Protein AF-A0A132B8W8-F1 (afdb_monomer)

pLDDT: mean 79.8, std 20.87, range [24.56, 98.12]

Sequence (284 aa):
MAEMYDHTIHSRNTFHNGLPTPDSELENNKHRRPSLYATPVPHSNIAMLCHTPDELVQAIQQFTKQDDTVIPGLEAMQEHYSLAFQNQQNDHRCPAEDLDQLSFYFNIFDRLFFFSSLQNLCAIRLKSIEGHHAGQLDSHRSNWRTEVPPTHACLITISDLTTTKPPLPYQKRMKKYLGTLLHEMLHAYFEVYGCMCTEVCTWRYNTLVGIHGSSWQDAALAIENATCRLVGERIDLGRVDSLAMNWIAAKSMPVEGTLDLASWGMTYAEVRTAYDYYVELYHK

Radius of gyration: 20.01 Å; Cα contacts (8 Å, |Δi|>4): 314; chains: 1; bounding box: 56×43×62 Å

Nearest PDB structures (foldseek):
  8i0p-assembly1_I  TM=1.623E-01  e=7.607E+00  Homo sapiens

Mean predicted aligned error: 9.54 Å

Solvent-accessible surface area (backbone atoms only — not comparable to full-atom values): 17020 Å² total; per-residue (Å²): 138,83,82,78,78,79,81,71,75,79,75,81,70,76,81,67,94,64,76,81,75,87,80,65,81,66,72,67,59,81,69,66,69,81,89,87,82,88,72,89,75,72,89,72,67,85,75,79,74,58,37,55,58,66,57,54,27,48,51,38,48,55,58,55,65,53,71,82,90,76,54,91,61,44,67,60,48,34,48,50,52,50,48,66,63,67,67,54,87,81,58,95,72,48,64,63,81,35,68,69,50,38,50,51,52,47,58,48,47,24,50,72,63,46,67,54,65,47,71,73,32,53,44,80,44,80,38,79,66,90,66,92,62,65,52,48,69,38,29,75,86,45,95,63,52,88,74,48,55,94,78,35,58,26,28,38,37,36,39,41,62,83,76,40,85,76,64,66,57,60,72,60,45,46,47,48,47,54,10,41,49,51,39,38,49,52,50,47,50,46,66,69,36,38,30,57,90,44,71,69,34,39,51,51,37,51,59,32,33,51,92,52,22,63,40,39,50,54,35,50,51,40,50,28,60,30,28,32,71,62,59,71,43,66,46,59,58,49,64,52,55,43,45,18,51,47,26,58,76,65,75,46,76,80,61,89,84,78,59,75,42,61,85,73,78,43,53,70,68,58,29,48,52,39,31,54,53,49,53,57,65,76,75,109

Secondary structure (DSSP, 8-state):
------------------PPP---SSSTTSS------SSPPPSS---SS-B-HHHHHHHHHHHTTS-GGG-TTHHHHHHHHHHHHHSTTS-SS-GGGSHHHHHHHHHHHHHHHSTT-STTTEEEEEEE-SSS-SEEEEETTSS-TTSS-TT-SEEEEEEEGGG-SSPPPHHHHHHHHHHHHHHHHHHHHHHHHB--SSHHHHHHHHHHTTTT-HHHHHHHHHHHHHHHHHTSS-----HHHHHHHHHHHTT-PPPTTSS-GGGGT--HHHHHHHHHHHHHHH--

Structure (mmCIF, N/CA/C/O backbone):
data_AF-A0A132B8W8-F1
#
_entry.id   AF-A0A132B8W8-F1
#
loop_
_atom_site.group_PDB
_atom_site.id
_atom_site.type_symbol
_atom_site.label_atom_id
_atom_site.label_alt_id
_atom_site.label_comp_id
_atom_site.label_asym_id
_atom_site.label_entity_id
_atom_site.label_seq_id
_atom_site.pdbx_PDB_ins_code
_atom_site.Cartn_x
_atom_site.Cartn_y
_atom_site.Cartn_z
_atom_site.occupancy
_atom_site.B_iso_or_equiv
_atom_site.auth_seq_id
_atom_site.auth_comp_id
_atom_site.auth_asym_id
_atom_site.auth_atom_id
_atom_site.pdbx_PDB_model_num
ATOM 1 N N . MET A 1 1 ? 30.646 0.681 21.570 1.00 30.59 1 MET A N 1
ATOM 2 C CA . MET A 1 1 ? 30.889 -0.401 20.598 1.00 30.59 1 MET A CA 1
ATOM 3 C C . MET A 1 1 ? 29.611 -0.541 19.802 1.00 30.59 1 MET A C 1
ATOM 5 O O . MET A 1 1 ? 28.661 -1.112 20.311 1.00 30.59 1 MET A O 1
ATOM 9 N N . ALA A 1 2 ? 29.545 0.153 18.668 1.00 27.28 2 ALA A N 1
ATOM 10 C CA . ALA A 1 2 ? 28.387 0.168 17.788 1.00 27.28 2 ALA A CA 1
ATOM 11 C C . ALA A 1 2 ? 28.659 -0.840 16.671 1.00 27.28 2 ALA A C 1
ATOM 13 O O . ALA A 1 2 ? 29.557 -0.627 15.858 1.00 27.28 2 ALA A O 1
ATOM 14 N N . GLU A 1 3 ? 27.942 -1.957 16.689 1.00 24.56 3 GLU A N 1
ATOM 15 C CA . GLU A 1 3 ? 27.861 -2.851 15.540 1.00 24.56 3 GLU A CA 1
ATOM 16 C C . GLU A 1 3 ? 26.962 -2.164 14.509 1.00 24.56 3 GLU A C 1
ATOM 18 O O . GLU A 1 3 ? 25.744 -2.096 14.661 1.00 24.56 3 GLU A O 1
ATOM 23 N N . MET A 1 4 ? 27.593 -1.566 13.497 1.00 25.06 4 MET A N 1
ATOM 24 C CA . MET A 1 4 ? 26.916 -1.140 12.279 1.00 25.06 4 MET A CA 1
ATOM 25 C C . MET A 1 4 ? 26.315 -2.383 11.621 1.00 25.06 4 MET A C 1
ATOM 27 O O . MET A 1 4 ? 27.046 -3.209 11.076 1.00 25.06 4 MET A O 1
ATOM 31 N N . TYR A 1 5 ? 24.991 -2.510 11.672 1.00 26.27 5 TYR A N 1
ATOM 32 C CA . TYR A 1 5 ? 24.270 -3.411 10.786 1.00 26.27 5 TYR A CA 1
ATOM 33 C C . TYR A 1 5 ? 24.435 -2.891 9.356 1.00 26.27 5 TYR A C 1
ATOM 35 O O . TYR A 1 5 ? 23.897 -1.850 8.979 1.00 26.27 5 TYR A O 1
ATOM 43 N N . ASP A 1 6 ? 25.246 -3.605 8.582 1.00 26.14 6 ASP A N 1
AT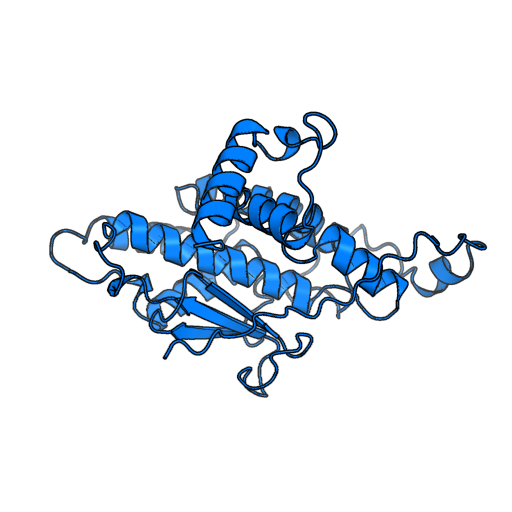OM 44 C CA . ASP A 1 6 ? 25.436 -3.391 7.155 1.00 26.14 6 ASP A CA 1
ATOM 45 C C . ASP A 1 6 ? 24.128 -3.752 6.434 1.00 26.14 6 ASP A C 1
ATOM 47 O O . ASP A 1 6 ? 23.874 -4.903 6.079 1.00 26.14 6 ASP A O 1
ATOM 51 N N . HIS A 1 7 ? 23.255 -2.760 6.249 1.00 30.73 7 HIS A N 1
ATOM 52 C CA . HIS A 1 7 ? 22.127 -2.846 5.326 1.00 30.73 7 HIS A CA 1
ATOM 53 C C . HIS A 1 7 ? 22.634 -2.719 3.885 1.00 30.73 7 HIS A C 1
ATOM 55 O O . HIS A 1 7 ? 22.240 -1.826 3.131 1.00 30.73 7 HIS A O 1
ATOM 61 N N . THR A 1 8 ? 23.498 -3.640 3.459 1.00 28.88 8 THR A N 1
ATOM 62 C CA . THR A 1 8 ? 23.700 -3.878 2.037 1.00 28.88 8 THR A CA 1
ATOM 63 C C . THR A 1 8 ? 22.464 -4.602 1.517 1.00 28.88 8 THR A C 1
ATOM 65 O O . THR A 1 8 ? 22.396 -5.828 1.441 1.00 28.88 8 THR A O 1
ATOM 68 N N . ILE A 1 9 ? 21.456 -3.826 1.112 1.00 35.31 9 ILE A N 1
ATOM 69 C CA . ILE A 1 9 ? 20.494 -4.290 0.116 1.00 35.31 9 ILE A CA 1
ATOM 70 C C . ILE A 1 9 ? 21.326 -4.568 -1.137 1.00 35.31 9 ILE A C 1
ATOM 72 O O . ILE A 1 9 ? 21.645 -3.674 -1.917 1.00 35.31 9 ILE A O 1
ATOM 76 N N . HIS A 1 10 ? 21.756 -5.816 -1.311 1.00 29.36 10 HIS A N 1
ATOM 77 C CA . HIS A 1 10 ? 22.339 -6.290 -2.557 1.00 29.36 10 HIS A CA 1
ATOM 78 C C . HIS A 1 10 ? 21.234 -6.423 -3.612 1.00 29.36 10 HIS A C 1
ATOM 80 O O . HIS A 1 10 ? 20.972 -7.505 -4.128 1.00 29.36 10 HIS A O 1
ATOM 86 N N . SER A 1 11 ? 20.622 -5.303 -4.003 1.00 35.94 11 SER A N 1
ATOM 87 C CA . SER A 1 11 ? 20.156 -5.160 -5.374 1.00 35.94 11 SER A CA 1
ATOM 88 C C . SER A 1 11 ? 21.402 -4.909 -6.224 1.00 35.94 11 SER A C 1
ATOM 90 O O . SER A 1 11 ? 21.763 -3.787 -6.570 1.00 35.94 11 SER A O 1
ATOM 92 N N . ARG A 1 12 ? 22.124 -5.980 -6.577 1.00 29.67 12 ARG A N 1
ATOM 93 C CA . ARG A 1 12 ? 23.028 -5.922 -7.733 1.00 29.67 12 ARG A CA 1
ATOM 94 C C . ARG A 1 12 ? 22.174 -5.839 -9.004 1.00 29.67 12 ARG A C 1
ATOM 96 O O . ARG A 1 12 ? 22.174 -6.750 -9.815 1.00 29.67 12 ARG A O 1
ATOM 103 N N . ASN A 1 13 ? 21.465 -4.726 -9.175 1.00 36.19 13 ASN A N 1
ATOM 104 C CA . ASN A 1 13 ? 21.066 -4.232 -10.482 1.00 36.19 13 ASN A CA 1
ATOM 105 C C . ASN A 1 13 ? 22.185 -3.309 -10.950 1.00 36.19 13 ASN A C 1
ATOM 107 O O . ASN A 1 13 ? 22.096 -2.084 -10.896 1.00 36.19 13 ASN A O 1
ATOM 111 N N . THR A 1 14 ? 23.282 -3.909 -11.405 1.00 33.62 14 THR A N 1
ATOM 112 C CA . THR A 1 14 ? 24.116 -3.234 -12.394 1.00 33.62 14 THR A CA 1
ATOM 113 C C . THR A 1 14 ? 23.251 -3.079 -13.638 1.00 33.62 14 THR A C 1
ATOM 115 O O . THR A 1 14 ? 23.090 -4.026 -14.406 1.00 33.62 14 THR A O 1
ATOM 118 N N . PHE A 1 15 ? 22.640 -1.904 -13.793 1.00 36.53 15 PHE A N 1
ATOM 119 C CA . PHE A 1 15 ? 22.002 -1.476 -15.029 1.00 36.53 15 PHE A CA 1
ATOM 120 C C . PHE A 1 15 ? 23.061 -1.479 -16.135 1.00 36.53 15 PHE A C 1
ATOM 122 O O . PHE A 1 15 ? 23.805 -0.517 -16.319 1.00 36.53 15 PHE A O 1
ATOM 129 N N . HIS A 1 16 ? 23.158 -2.583 -16.872 1.00 32.00 16 HIS A N 1
ATOM 130 C CA . HIS A 1 16 ? 23.702 -2.527 -18.214 1.00 32.00 16 H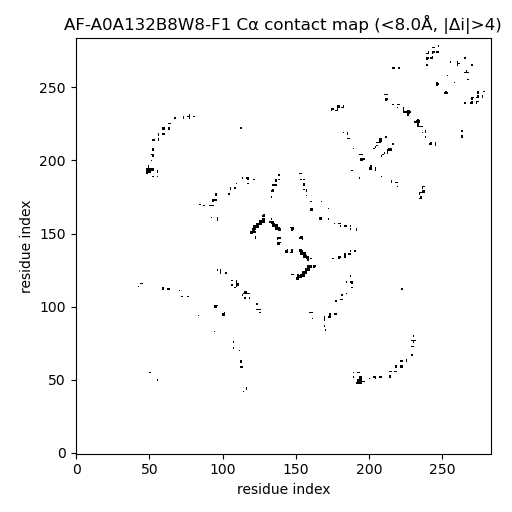IS A CA 1
ATOM 131 C C . HIS A 1 16 ? 22.613 -1.929 -19.102 1.00 32.00 16 HIS A C 1
ATOM 133 O O . HIS A 1 16 ? 21.563 -2.533 -19.302 1.00 32.00 16 HIS A O 1
ATOM 139 N N . ASN A 1 17 ? 22.878 -0.732 -19.630 1.00 35.91 17 ASN A N 1
ATOM 140 C CA . ASN A 1 17 ? 22.074 -0.038 -20.641 1.00 35.91 17 ASN A CA 1
ATOM 141 C C . ASN A 1 17 ? 22.124 -0.753 -22.008 1.00 35.91 17 ASN A C 1
ATOM 143 O O . ASN A 1 17 ? 22.380 -0.133 -23.037 1.00 35.91 17 ASN A O 1
ATOM 147 N N . GLY A 1 18 ? 21.926 -2.069 -22.022 1.00 36.25 18 GLY A N 1
ATOM 148 C CA . GLY A 1 18 ? 21.662 -2.853 -23.216 1.00 36.25 18 GLY A CA 1
ATOM 149 C C . GLY A 1 18 ? 20.216 -3.307 -23.153 1.00 36.25 18 GLY A C 1
ATOM 150 O O . GLY A 1 18 ? 19.930 -4.351 -22.577 1.00 36.25 18 GLY A O 1
ATOM 151 N N . LEU A 1 19 ? 19.299 -2.509 -23.707 1.00 45.12 19 LEU A N 1
ATOM 152 C CA . LEU A 1 19 ? 17.968 -3.013 -24.033 1.00 45.12 19 LEU A CA 1
ATOM 153 C C . LEU A 1 19 ? 18.165 -4.239 -24.940 1.00 45.12 19 LEU A C 1
ATOM 155 O O . LEU A 1 19 ? 18.875 -4.105 -25.943 1.00 45.12 19 LEU A O 1
ATOM 159 N N . PRO A 1 20 ? 17.585 -5.413 -24.639 1.00 46.56 20 PRO A N 1
ATOM 160 C CA . PRO A 1 20 ? 17.479 -6.453 -25.648 1.00 46.56 20 PRO A CA 1
ATOM 161 C C . PRO A 1 20 ? 16.723 -5.851 -26.835 1.00 46.56 20 PRO A C 1
ATOM 163 O O . PRO A 1 20 ? 15.598 -5.363 -26.696 1.00 46.56 20 PRO A O 1
ATOM 166 N N . THR A 1 21 ? 17.382 -5.794 -27.991 1.00 48.69 21 THR A N 1
ATOM 167 C CA . THR A 1 21 ? 16.753 -5.347 -29.230 1.00 48.69 21 THR A CA 1
ATOM 168 C C . THR A 1 21 ? 15.583 -6.281 -29.527 1.00 48.69 21 THR A C 1
ATOM 170 O O . THR A 1 21 ? 15.769 -7.500 -29.479 1.00 48.69 21 THR A O 1
ATOM 173 N N . PRO A 1 22 ? 14.380 -5.751 -29.796 1.00 42.44 22 PRO A N 1
ATOM 174 C CA . PRO A 1 22 ? 13.204 -6.571 -30.014 1.00 42.44 22 PRO A CA 1
ATOM 175 C C . PRO A 1 22 ? 13.293 -7.205 -31.403 1.00 42.44 22 PRO A C 1
ATOM 177 O O . PRO A 1 22 ? 12.742 -6.681 -32.370 1.00 42.44 22 PRO A O 1
ATOM 180 N N . ASP A 1 23 ? 13.980 -8.339 -31.512 1.00 45.44 23 ASP A N 1
ATOM 181 C CA . ASP A 1 23 ? 13.855 -9.196 -32.685 1.00 45.44 23 ASP A CA 1
ATOM 182 C C . ASP A 1 23 ? 12.512 -9.934 -32.626 1.00 45.44 23 ASP A C 1
ATOM 184 O O . ASP A 1 23 ? 12.352 -11.005 -32.049 1.00 45.44 23 ASP A O 1
ATOM 188 N N . SER A 1 24 ? 11.543 -9.283 -33.275 1.00 49.50 24 SER A N 1
ATOM 189 C CA . SER A 1 24 ? 10.437 -9.841 -34.058 1.00 49.50 24 SER A CA 1
ATOM 190 C C . SER A 1 24 ? 9.490 -10.828 -33.366 1.00 49.50 24 SER A C 1
ATOM 192 O O . SER A 1 24 ? 9.798 -12.004 -33.236 1.00 49.50 24 SER A O 1
ATOM 194 N N . GLU A 1 25 ? 8.295 -10.326 -33.022 1.00 49.22 25 GLU A N 1
ATOM 195 C CA . GLU A 1 25 ? 6.926 -10.886 -33.162 1.00 49.22 25 GLU A CA 1
ATOM 196 C C . GLU A 1 25 ? 6.593 -12.376 -32.878 1.00 49.22 25 GLU A C 1
ATOM 198 O O . GLU A 1 25 ? 5.429 -12.676 -32.601 1.00 49.22 25 GLU A O 1
ATOM 203 N N . LEU A 1 26 ? 7.534 -13.320 -32.878 1.00 46.34 26 LEU A N 1
ATOM 204 C CA . LEU A 1 26 ? 7.295 -14.746 -32.654 1.00 46.34 26 LEU A CA 1
ATOM 205 C C . LEU A 1 26 ? 7.152 -15.129 -31.173 1.00 46.34 26 LEU A C 1
ATOM 207 O O . LEU A 1 26 ? 6.423 -16.078 -30.878 1.00 46.34 26 LEU A O 1
ATOM 211 N N . GLU A 1 27 ? 7.769 -14.410 -30.229 1.00 49.94 27 GLU A N 1
ATOM 212 C CA . GLU A 1 27 ? 7.592 -14.708 -28.794 1.00 49.94 27 GLU A CA 1
ATOM 213 C C . GLU A 1 27 ? 6.268 -14.175 -28.229 1.00 49.94 2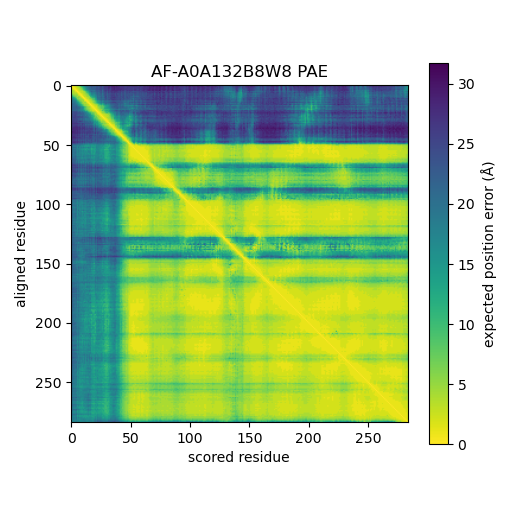7 GLU A C 1
ATOM 215 O O . GLU A 1 27 ? 5.647 -14.823 -27.385 1.00 49.94 27 GLU A O 1
ATOM 220 N N . ASN A 1 28 ? 5.735 -13.082 -28.786 1.00 46.84 28 ASN A N 1
ATOM 221 C CA . ASN A 1 28 ? 4.440 -12.528 -28.370 1.00 46.84 28 ASN A CA 1
ATOM 222 C C . ASN A 1 28 ? 3.240 -13.433 -28.715 1.00 46.84 28 ASN A C 1
ATOM 224 O O . ASN A 1 28 ? 2.161 -13.267 -28.146 1.00 46.84 28 ASN A O 1
ATOM 228 N N . ASN A 1 29 ? 3.403 -14.416 -29.608 1.00 45.28 29 ASN A N 1
ATOM 229 C CA . ASN A 1 29 ? 2.320 -15.325 -30.000 1.00 45.28 29 ASN A CA 1
ATOM 230 C C . ASN A 1 29 ? 2.201 -16.584 -29.128 1.00 45.28 29 ASN A C 1
ATOM 232 O O . ASN A 1 29 ? 1.137 -17.199 -29.117 1.00 45.28 29 ASN A O 1
ATOM 236 N N . LYS A 1 30 ? 3.222 -16.949 -28.338 1.00 45.22 30 LYS A N 1
ATOM 237 C CA . LYS A 1 30 ? 3.102 -18.059 -27.367 1.00 45.22 30 LYS A CA 1
ATOM 238 C C . LYS A 1 30 ? 2.314 -17.676 -26.108 1.00 45.22 30 LYS A C 1
ATOM 240 O O . LYS A 1 30 ? 1.962 -18.550 -25.319 1.00 45.22 30 LYS A O 1
ATOM 245 N N . HIS A 1 31 ? 1.994 -16.390 -25.955 1.00 49.62 31 HIS A N 1
ATOM 246 C CA . HIS A 1 31 ? 1.260 -15.843 -24.813 1.00 49.62 31 HIS A CA 1
ATOM 247 C C . HIS A 1 31 ? -0.116 -15.257 -25.174 1.00 49.62 31 HIS A C 1
ATOM 249 O O . HIS A 1 31 ? -0.841 -14.823 -24.281 1.00 49.62 31 HIS A O 1
ATOM 255 N N . ARG A 1 32 ? -0.539 -15.296 -26.450 1.00 39.00 32 ARG A N 1
ATOM 256 C CA . ARG A 1 32 ? -1.919 -14.948 -26.825 1.00 39.00 32 ARG A CA 1
ATOM 257 C C . ARG A 1 32 ? -2.878 -16.060 -26.402 1.00 39.00 32 ARG A C 1
ATOM 259 O O . ARG A 1 32 ? -3.086 -17.030 -27.126 1.00 39.00 32 ARG A O 1
ATOM 266 N N . ARG A 1 33 ? -3.500 -15.902 -25.232 1.00 45.94 33 ARG A N 1
ATOM 267 C CA . ARG A 1 33 ? -4.769 -16.580 -24.932 1.00 45.94 33 ARG A CA 1
ATOM 268 C C . ARG A 1 33 ? -5.914 -15.928 -25.726 1.00 45.94 33 ARG A C 1
ATOM 270 O O . ARG A 1 33 ? -5.786 -14.772 -26.133 1.00 45.94 33 ARG A O 1
ATOM 277 N N . PRO A 1 34 ? -7.017 -16.658 -25.978 1.00 31.69 34 PRO A N 1
ATOM 278 C CA . PRO A 1 34 ? -8.170 -16.125 -26.696 1.00 31.69 34 PRO A CA 1
ATOM 279 C C . PRO A 1 34 ? -8.696 -14.860 -26.016 1.00 31.69 34 PRO A C 1
ATOM 281 O O . PRO A 1 34 ? -8.781 -14.811 -24.790 1.00 31.69 34 PRO A O 1
ATOM 284 N N . SER A 1 35 ? -9.066 -13.863 -26.821 1.00 39.69 35 SER A N 1
ATOM 285 C CA . SER A 1 35 ? -9.779 -12.668 -26.365 1.00 39.69 35 SER A CA 1
ATOM 286 C C . SER A 1 35 ? -11.046 -13.081 -25.610 1.00 39.69 35 SER A C 1
ATOM 288 O O . SER A 1 35 ? -12.001 -13.574 -26.211 1.00 39.69 35 SER A O 1
ATOM 290 N N . LEU A 1 36 ? -11.036 -12.906 -24.289 1.00 36.34 36 LEU A N 1
ATOM 291 C CA . LEU A 1 36 ? -12.184 -13.103 -23.409 1.00 36.34 36 LEU A CA 1
ATOM 292 C C . LEU A 1 36 ? -12.784 -11.736 -23.068 1.00 36.34 36 LEU A C 1
ATOM 294 O O . LEU A 1 36 ? -12.683 -11.260 -21.945 1.00 36.34 36 LEU A O 1
ATOM 298 N N . TYR A 1 37 ? -13.428 -11.110 -24.048 1.00 38.78 37 TYR A N 1
ATOM 299 C CA . TYR A 1 37 ? -14.357 -10.008 -23.805 1.00 38.78 37 TYR A CA 1
ATOM 300 C C . TYR A 1 37 ? -15.709 -10.381 -24.407 1.00 38.78 37 TYR A C 1
ATOM 302 O O . TYR A 1 37 ? -15.923 -10.137 -25.589 1.00 38.78 37 TYR A O 1
ATOM 310 N N . ALA A 1 38 ? -16.587 -11.011 -23.611 1.00 35.31 38 ALA A N 1
ATOM 311 C CA . ALA A 1 38 ? -18.040 -11.060 -23.867 1.00 35.31 38 ALA A CA 1
ATOM 312 C C . ALA A 1 38 ? -18.904 -11.718 -22.762 1.00 35.31 38 ALA A C 1
ATOM 314 O O . ALA A 1 38 ? -20.107 -11.853 -22.972 1.00 35.31 38 ALA A O 1
ATOM 315 N N . THR A 1 39 ? -18.381 -12.123 -21.597 1.00 31.22 39 THR A N 1
ATOM 316 C CA . THR A 1 39 ? -19.239 -12.682 -20.527 1.00 31.22 39 THR A CA 1
ATOM 317 C C . THR A 1 39 ? -18.844 -12.180 -19.139 1.00 31.22 39 THR A C 1
ATOM 319 O O . THR A 1 39 ? -17.645 -12.127 -18.860 1.00 31.22 39 THR A O 1
ATOM 322 N N . PRO A 1 40 ? -19.814 -11.853 -18.257 1.00 37.34 40 PRO A N 1
ATOM 323 C CA . PRO A 1 40 ? -19.539 -11.528 -16.861 1.00 37.34 40 PRO A CA 1
ATOM 324 C C . PRO A 1 40 ? -18.851 -12.728 -16.212 1.00 37.34 40 PRO A C 1
ATOM 326 O O . PRO A 1 40 ? -19.401 -13.830 -16.189 1.00 37.34 40 PRO A O 1
ATOM 329 N N . VAL A 1 41 ? -17.618 -12.533 -15.755 1.00 38.19 41 VAL A N 1
ATOM 330 C CA . VAL A 1 41 ? -16.828 -13.589 -15.124 1.00 38.19 41 VAL A CA 1
ATOM 331 C C . VAL A 1 41 ? -17.448 -13.879 -13.751 1.00 38.19 41 VAL A C 1
ATOM 333 O O . VAL A 1 41 ? -17.634 -12.941 -12.974 1.00 38.19 41 VAL A O 1
ATOM 336 N N . PRO A 1 42 ? -17.799 -15.137 -13.426 1.00 40.19 42 PRO A N 1
ATOM 337 C CA . PRO A 1 42 ? -18.229 -15.493 -12.081 1.00 40.19 42 PRO A CA 1
ATOM 338 C C . PRO A 1 42 ? -17.111 -15.150 -11.094 1.00 40.19 42 PRO A C 1
ATOM 340 O O . PRO A 1 42 ? -15.952 -15.458 -11.356 1.00 40.19 42 PRO A O 1
ATOM 343 N N . HIS A 1 43 ? -17.463 -14.557 -9.955 1.00 45.41 43 HIS A N 1
ATOM 344 C CA . HIS A 1 43 ? -16.576 -14.068 -8.887 1.00 45.41 43 HIS A CA 1
ATOM 345 C C . HIS A 1 43 ? -15.632 -15.114 -8.242 1.00 45.41 43 HIS A C 1
ATOM 347 O O . HIS A 1 43 ? -15.028 -14.844 -7.210 1.00 45.41 43 HIS A O 1
ATOM 353 N N . SER A 1 44 ? -15.484 -16.309 -8.812 1.00 43.94 44 SER A N 1
ATOM 354 C CA . SER A 1 44 ? -14.579 -17.348 -8.335 1.00 43.94 44 SER A CA 1
ATOM 355 C C . SER A 1 44 ? -13.384 -17.490 -9.278 1.00 43.94 44 SER A C 1
ATOM 357 O O . SER A 1 44 ? -13.512 -18.046 -10.370 1.00 43.94 44 SER A O 1
ATOM 359 N N . ASN A 1 45 ? -12.225 -17.069 -8.774 1.00 50.59 45 ASN A N 1
ATOM 360 C CA . ASN A 1 45 ? -10.878 -17.286 -9.300 1.00 50.59 45 ASN A CA 1
ATOM 361 C C . ASN A 1 45 ? -10.503 -16.381 -10.478 1.00 50.59 45 ASN A C 1
ATOM 363 O O . ASN A 1 45 ? -10.772 -16.703 -11.636 1.00 50.59 45 ASN A O 1
ATOM 367 N N . ILE A 1 46 ? -9.765 -15.302 -10.173 1.00 54.34 46 ILE A N 1
ATOM 368 C CA . ILE A 1 46 ? -8.773 -14.733 -11.097 1.00 54.34 46 ILE A CA 1
ATOM 369 C C . ILE A 1 46 ? -8.083 -15.926 -11.764 1.00 54.34 46 ILE A C 1
ATOM 371 O O . ILE A 1 46 ? -7.427 -16.727 -11.092 1.00 54.34 46 ILE A O 1
ATOM 375 N N . ALA A 1 47 ? -8.340 -16.123 -13.058 1.00 54.06 47 ALA A N 1
ATOM 376 C CA . ALA A 1 47 ? -7.878 -17.310 -13.755 1.00 54.06 47 ALA A CA 1
ATOM 377 C C . ALA A 1 47 ? -6.353 -17.422 -13.596 1.00 54.06 47 ALA A C 1
ATOM 379 O O . ALA A 1 47 ? -5.648 -16.426 -13.751 1.00 54.06 47 ALA A O 1
ATOM 380 N N . MET A 1 48 ? -5.907 -18.635 -13.241 1.00 57.03 48 MET A N 1
ATOM 381 C CA . MET A 1 48 ? -4.533 -19.075 -12.960 1.00 57.03 48 MET A CA 1
ATOM 382 C C . MET A 1 48 ? -3.429 -18.086 -13.363 1.00 57.03 48 MET A C 1
ATOM 384 O O . MET A 1 48 ? -3.280 -17.837 -14.558 1.00 57.03 48 MET A O 1
ATOM 388 N N . LEU A 1 49 ? -2.684 -17.635 -12.339 1.00 69.12 49 LEU A N 1
ATOM 389 C CA . LEU A 1 49 ? -1.317 -17.080 -12.275 1.00 69.12 49 LEU A CA 1
ATOM 390 C C . LEU A 1 49 ? -0.690 -16.581 -13.593 1.00 69.12 49 LEU A C 1
ATOM 392 O O . LEU A 1 49 ? -0.677 -17.305 -14.586 1.00 69.12 49 LEU A O 1
ATOM 396 N N . CYS A 1 50 ? -0.027 -15.416 -13.515 1.00 80.81 50 CYS A N 1
ATOM 397 C CA . CYS A 1 50 ? 0.746 -14.727 -14.567 1.00 80.81 50 CYS A CA 1
ATOM 398 C C . CYS A 1 50 ? 0.012 -13.578 -15.270 1.00 80.81 50 CYS A C 1
ATOM 400 O O . CYS A 1 50 ? -0.092 -13.555 -16.495 1.00 80.81 50 CYS A O 1
ATOM 402 N N . HIS A 1 51 ? -0.406 -12.580 -14.497 1.00 91.88 51 HIS A N 1
ATOM 403 C CA . HIS A 1 51 ? -0.883 -11.304 -15.032 1.00 91.88 51 HIS A CA 1
ATOM 404 C C . HIS A 1 51 ? 0.272 -10.316 -15.161 1.00 91.88 51 HIS A C 1
ATOM 406 O O . HIS A 1 51 ? 1.208 -10.309 -14.357 1.00 91.88 51 HIS A O 1
ATOM 412 N N . THR A 1 52 ? 0.228 -9.462 -16.171 1.00 94.56 52 THR A N 1
ATOM 413 C CA . THR A 1 52 ? 1.099 -8.287 -16.213 1.00 94.56 52 THR A CA 1
ATOM 414 C C . THR A 1 52 ? 0.693 -7.301 -15.110 1.00 94.56 52 THR A C 1
ATOM 416 O O . THR A 1 52 ? -0.478 -7.266 -14.722 1.00 94.56 52 THR A O 1
ATOM 419 N N . PRO A 1 53 ? 1.621 -6.468 -14.605 1.00 95.81 53 PRO A N 1
ATOM 420 C CA . PRO A 1 53 ? 1.278 -5.419 -13.646 1.00 95.81 53 PRO A CA 1
ATOM 421 C C . PRO A 1 53 ? 0.104 -4.545 -14.101 1.00 95.81 53 PRO A C 1
ATOM 423 O O . PRO A 1 53 ? -0.804 -4.289 -13.320 1.00 95.81 53 PRO A O 1
ATOM 426 N N . ASP A 1 54 ? 0.061 -4.166 -15.380 1.00 96.12 54 ASP A N 1
ATOM 427 C CA . ASP A 1 54 ? -1.008 -3.324 -15.925 1.00 96.12 54 ASP A CA 1
ATOM 428 C C . ASP A 1 54 ? -2.382 -4.009 -15.910 1.00 96.12 54 ASP A C 1
ATOM 430 O O . ASP A 1 54 ? -3.385 -3.351 -15.652 1.00 96.12 54 ASP A O 1
ATOM 434 N N . GLU A 1 55 ? -2.454 -5.321 -16.152 1.00 94.88 55 GLU A N 1
ATOM 435 C CA . GLU A 1 55 ? -3.712 -6.079 -16.045 1.00 94.88 55 GLU A CA 1
ATOM 436 C C . GLU A 1 55 ? -4.213 -6.125 -14.597 1.00 94.88 55 GLU A C 1
ATOM 438 O O . GLU A 1 55 ? -5.407 -5.951 -14.347 1.00 94.88 55 GLU A O 1
ATOM 443 N N . LEU A 1 56 ? -3.302 -6.291 -13.633 1.00 95.69 56 LEU A N 1
ATOM 444 C CA . LEU A 1 56 ? -3.631 -6.265 -12.205 1.00 95.69 56 LEU A CA 1
ATOM 445 C C . LEU A 1 56 ? -4.126 -4.881 -11.762 1.00 95.69 56 LEU A C 1
ATOM 447 O O . LEU A 1 56 ? -5.128 -4.790 -11.050 1.00 95.69 56 LEU A O 1
ATOM 451 N N . VAL A 1 57 ? -3.479 -3.809 -12.233 1.00 97.06 57 VAL A N 1
ATOM 452 C CA . VAL A 1 57 ? -3.924 -2.422 -12.018 1.00 97.06 57 VAL A CA 1
ATOM 453 C C . VAL A 1 57 ? -5.306 -2.200 -12.620 1.00 97.06 57 VAL A C 1
ATOM 455 O O . VAL A 1 57 ? -6.191 -1.673 -11.948 1.00 97.06 57 VAL A O 1
ATOM 458 N N . GLN A 1 58 ? -5.518 -2.620 -13.869 1.00 95.44 58 GLN A N 1
ATOM 459 C CA . GLN A 1 58 ? -6.805 -2.477 -14.547 1.00 95.44 58 GLN A CA 1
ATOM 460 C C . GLN A 1 58 ? -7.919 -3.210 -13.804 1.00 95.44 58 GLN A C 1
ATOM 462 O O . GLN A 1 58 ? -9.008 -2.655 -13.674 1.00 95.44 58 GLN A O 1
ATOM 467 N N . ALA A 1 59 ? -7.656 -4.406 -13.270 1.00 93.81 59 ALA A N 1
ATOM 468 C CA . ALA A 1 59 ? -8.623 -5.128 -12.452 1.00 93.81 59 ALA A CA 1
ATOM 469 C C . ALA A 1 59 ? -9.042 -4.298 -11.224 1.00 93.81 59 ALA A C 1
ATOM 471 O O . ALA A 1 59 ? -10.236 -4.052 -11.035 1.00 93.81 59 ALA A O 1
ATOM 472 N N . ILE A 1 60 ? -8.078 -3.785 -10.446 1.00 95.31 60 ILE A N 1
ATOM 473 C CA . ILE A 1 60 ? -8.347 -2.922 -9.280 1.00 95.31 60 ILE A CA 1
ATOM 474 C C . ILE A 1 60 ? -9.131 -1.674 -9.704 1.00 95.31 60 ILE A C 1
ATOM 476 O O . ILE A 1 60 ? -10.147 -1.337 -9.097 1.00 95.31 60 ILE A O 1
ATOM 480 N N . GLN A 1 61 ? -8.708 -0.993 -10.769 1.00 95.06 61 GLN A N 1
ATOM 481 C CA . GLN A 1 61 ? -9.361 0.224 -11.259 1.00 95.06 61 GLN A CA 1
ATOM 482 C C . GLN A 1 61 ? -10.789 -0.020 -11.755 1.00 95.06 61 GLN A C 1
ATOM 484 O O . GLN A 1 61 ? -11.655 0.833 -11.574 1.00 95.06 61 GLN A O 1
ATOM 489 N N . GLN A 1 62 ? -11.050 -1.151 -12.410 1.00 91.06 62 GLN A N 1
ATOM 490 C CA . GLN A 1 62 ? -12.393 -1.507 -12.859 1.00 91.06 62 GLN A CA 1
ATOM 491 C C . GLN A 1 62 ? -13.292 -1.816 -11.666 1.00 91.06 62 GLN A C 1
ATOM 493 O O . GLN A 1 62 ? -14.414 -1.320 -11.612 1.00 91.06 62 GLN A O 1
ATOM 498 N N . PHE A 1 63 ? -12.792 -2.582 -10.696 1.00 87.88 63 PHE A N 1
ATOM 499 C CA . PHE A 1 63 ? -13.561 -2.972 -9.519 1.00 87.88 63 PHE A CA 1
ATOM 500 C C . PHE A 1 63 ? -13.887 -1.783 -8.616 1.00 87.88 63 PHE A C 1
ATOM 502 O O . PHE A 1 63 ? -15.035 -1.581 -8.235 1.00 87.88 63 PHE A O 1
ATOM 509 N N . THR A 1 64 ? -12.905 -0.918 -8.364 1.00 89.75 64 THR A N 1
ATOM 510 C CA . THR A 1 64 ? -13.072 0.292 -7.541 1.00 89.75 64 THR A CA 1
ATOM 511 C C . THR A 1 64 ? -14.006 1.342 -8.149 1.00 89.75 64 THR A C 1
ATOM 513 O O . THR A 1 64 ? -14.414 2.266 -7.442 1.00 89.75 64 THR A O 1
ATOM 516 N N . LYS A 1 65 ? -14.370 1.210 -9.431 1.00 88.75 65 LYS A N 1
ATOM 517 C CA . LYS A 1 65 ? -15.348 2.062 -10.129 1.00 88.75 65 LYS A CA 1
ATOM 518 C C . LYS A 1 65 ? -16.762 1.475 -10.174 1.00 88.75 65 LYS A C 1
ATOM 520 O O . LYS A 1 65 ? -17.664 2.168 -10.640 1.00 88.75 65 LYS A O 1
ATOM 525 N N . GLN A 1 66 ? -16.963 0.224 -9.754 1.00 84.19 66 GLN A N 1
ATOM 526 C CA . GLN A 1 66 ? -18.298 -0.380 -9.713 1.00 84.19 66 GLN A CA 1
ATOM 527 C C . GLN A 1 66 ? -19.183 0.324 -8.673 1.00 84.19 66 GLN A C 1
ATOM 529 O O . GLN A 1 66 ? -18.684 0.862 -7.680 1.00 84.19 66 GLN A O 1
ATOM 534 N N . ASP A 1 67 ? -20.491 0.331 -8.940 1.00 76.62 67 ASP A N 1
ATOM 535 C CA . ASP A 1 67 ? -21.509 0.950 -8.087 1.00 76.62 67 ASP A CA 1
ATOM 536 C C . ASP A 1 67 ? -21.536 0.292 -6.692 1.00 76.62 67 ASP A C 1
ATOM 538 O O . ASP A 1 67 ? -21.379 -0.923 -6.555 1.00 76.62 67 ASP A O 1
ATOM 542 N N . ASP A 1 68 ? -21.743 1.109 -5.659 1.00 71.25 68 ASP A N 1
ATOM 543 C CA . ASP A 1 68 ? -21.730 0.739 -4.236 1.00 71.25 68 ASP A CA 1
ATOM 544 C C . ASP A 1 68 ? -22.780 -0.315 -3.865 1.00 71.25 68 ASP A C 1
ATOM 546 O O . ASP A 1 68 ? -22.654 -1.022 -2.864 1.00 71.25 68 ASP A O 1
ATOM 550 N N . THR A 1 69 ? -23.818 -0.450 -4.687 1.00 65.44 69 THR A N 1
ATOM 551 C CA . THR A 1 69 ? -25.007 -1.263 -4.407 1.00 65.44 69 THR A CA 1
ATOM 552 C C . THR A 1 69 ? -24.770 -2.780 -4.369 1.00 65.44 69 THR A C 1
ATOM 554 O O . THR A 1 69 ? -25.687 -3.518 -4.010 1.00 65.44 69 THR A O 1
ATOM 557 N N . VAL A 1 70 ? -23.568 -3.274 -4.701 1.00 65.75 70 VAL A N 1
ATOM 558 C CA . VAL A 1 70 ? -23.305 -4.717 -4.897 1.00 65.75 70 VAL A CA 1
ATOM 559 C C . VAL A 1 70 ? -22.153 -5.255 -4.036 1.00 65.75 70 VAL A C 1
ATOM 561 O O . VAL A 1 70 ? -21.552 -6.268 -4.382 1.00 65.75 70 VAL A O 1
ATOM 564 N N . ILE A 1 71 ? -21.825 -4.629 -2.899 1.00 72.56 71 ILE A N 1
ATOM 565 C CA . ILE A 1 71 ? -20.715 -5.098 -2.050 1.00 72.56 71 ILE A CA 1
ATOM 566 C C . ILE A 1 71 ? -21.221 -5.679 -0.715 1.00 72.56 71 ILE A C 1
ATOM 568 O O . ILE A 1 71 ? -21.409 -4.951 0.264 1.00 72.56 71 ILE A O 1
ATOM 572 N N . PRO A 1 72 ? -21.403 -7.012 -0.621 1.00 72.44 72 PRO A N 1
ATOM 573 C CA . PRO A 1 72 ? -21.779 -7.676 0.622 1.00 72.44 72 PRO A CA 1
ATOM 574 C C . PRO A 1 72 ? -20.789 -7.413 1.764 1.00 72.44 72 PRO A C 1
ATOM 576 O O . PRO A 1 72 ? -19.608 -7.768 1.685 1.00 72.44 72 PRO A O 1
ATOM 579 N N . GLY A 1 73 ? -21.302 -6.869 2.869 1.00 70.06 73 GLY A N 1
ATOM 580 C CA . GLY A 1 73 ? -20.531 -6.590 4.084 1.00 70.06 73 GLY A CA 1
ATOM 581 C C . GLY A 1 73 ? -19.912 -5.192 4.148 1.00 70.06 73 GLY A C 1
ATOM 582 O O . GLY A 1 73 ? -19.273 -4.883 5.151 1.00 70.06 73 GLY A O 1
ATOM 583 N N . LEU A 1 74 ? -20.127 -4.342 3.136 1.00 79.38 74 LEU A N 1
ATOM 584 C CA . LEU A 1 74 ? -19.674 -2.950 3.157 1.00 79.38 74 LEU A CA 1
ATOM 585 C C . LEU A 1 74 ? -20.287 -2.171 4.329 1.00 79.38 74 LEU A C 1
ATOM 587 O O . LEU A 1 74 ? -19.559 -1.532 5.081 1.00 79.38 74 LEU A O 1
ATOM 591 N N . GLU A 1 75 ? -21.600 -2.299 4.535 1.00 81.56 75 GLU A N 1
ATOM 592 C CA . GLU A 1 75 ? -22.315 -1.660 5.650 1.00 81.56 75 GLU A CA 1
ATOM 593 C C . GLU A 1 75 ? -21.769 -2.117 7.009 1.00 81.56 75 GLU A C 1
ATOM 595 O O . GLU A 1 75 ? -21.486 -1.292 7.870 1.00 81.56 75 GLU A O 1
ATOM 600 N N . ALA A 1 76 ? -21.528 -3.422 7.177 1.00 79.00 76 ALA A N 1
ATOM 601 C CA . ALA A 1 76 ? -20.966 -3.971 8.411 1.00 79.00 76 ALA A CA 1
ATOM 602 C C . ALA A 1 76 ? -19.545 -3.448 8.682 1.00 79.00 76 ALA A C 1
ATOM 604 O O . ALA A 1 76 ? -19.192 -3.186 9.829 1.00 79.00 76 ALA A O 1
ATOM 605 N N . MET A 1 77 ? -18.727 -3.258 7.640 1.00 77.31 77 MET A N 1
ATOM 606 C CA . MET A 1 77 ? -17.422 -2.611 7.783 1.00 77.31 77 MET A CA 1
ATOM 607 C C . MET A 1 77 ? -17.572 -1.139 8.163 1.00 77.31 77 MET A C 1
ATOM 609 O O . MET A 1 77 ? -16.882 -0.691 9.071 1.00 77.31 77 MET A O 1
ATOM 613 N N . GLN A 1 78 ? -18.435 -0.385 7.480 1.00 83.81 78 GLN A N 1
ATOM 614 C CA . GLN A 1 78 ? -18.661 1.032 7.775 1.00 83.81 78 GLN A CA 1
ATOM 615 C C . GLN A 1 78 ? -19.159 1.223 9.209 1.00 83.81 78 GLN A C 1
ATOM 617 O O . GLN A 1 78 ? -18.689 2.120 9.909 1.00 83.81 78 GLN A O 1
ATOM 622 N N . GLU A 1 79 ? -20.059 0.353 9.667 1.00 84.50 79 GLU A N 1
ATOM 623 C CA . GLU A 1 79 ? -20.545 0.323 11.041 1.00 84.50 79 GLU A CA 1
ATOM 624 C C . GLU A 1 79 ? -19.412 -0.023 12.010 1.00 84.50 79 GLU A C 1
ATOM 626 O O . GLU A 1 79 ? -19.161 0.737 12.942 1.00 84.50 79 GLU A O 1
ATOM 631 N N . HIS A 1 80 ? -18.665 -1.104 11.766 1.00 82.62 80 HIS A N 1
ATOM 632 C CA . HIS A 1 80 ? -17.542 -1.501 12.618 1.00 82.62 80 HIS A CA 1
ATOM 633 C C . HIS A 1 80 ? -16.466 -0.411 12.704 1.00 82.62 80 HIS A C 1
ATOM 635 O O . HIS A 1 80 ? -15.992 -0.086 13.792 1.00 82.62 80 HIS A O 1
ATOM 641 N N . TYR A 1 81 ? -16.108 0.193 11.569 1.00 80.62 81 TYR A N 1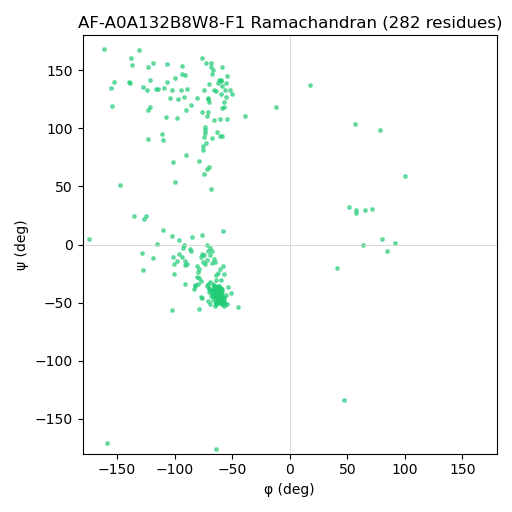
ATOM 642 C CA . TYR A 1 81 ? -15.171 1.307 11.487 1.00 80.62 81 TYR A CA 1
ATOM 643 C C . TYR A 1 81 ? -15.706 2.508 12.273 1.00 80.62 81 TYR A C 1
ATOM 645 O O . TYR A 1 81 ? -15.028 3.019 13.159 1.00 80.62 81 TYR A O 1
ATOM 653 N N . SER A 1 82 ? -16.959 2.905 12.048 1.00 82.19 82 SER A N 1
ATOM 654 C CA . SER A 1 82 ? -17.584 4.024 12.763 1.00 82.19 82 SER A CA 1
ATOM 655 C C . SER A 1 82 ? -17.647 3.789 14.276 1.00 82.19 82 SER A C 1
ATOM 657 O O . SER A 1 82 ? -17.294 4.680 15.048 1.00 82.19 82 SER A O 1
ATOM 659 N N . LEU A 1 83 ? -18.028 2.587 14.717 1.00 81.06 83 LEU A N 1
ATOM 660 C CA . LEU A 1 83 ? -18.087 2.207 16.132 1.00 81.06 83 LEU A CA 1
ATOM 661 C C . LEU A 1 83 ? -16.698 2.183 16.774 1.00 81.06 83 LEU A C 1
ATOM 663 O O . LEU A 1 83 ? -16.522 2.711 17.876 1.00 81.06 83 LEU A O 1
ATOM 667 N N . ALA A 1 84 ? -15.697 1.636 16.079 1.00 76.25 84 ALA A N 1
ATOM 668 C CA . ALA A 1 84 ? -14.305 1.686 16.515 1.00 76.25 84 ALA A CA 1
ATOM 669 C C . ALA A 1 84 ? -13.811 3.135 16.656 1.00 76.25 84 ALA A C 1
ATOM 671 O O . ALA A 1 84 ? -12.984 3.422 17.520 1.00 76.25 84 ALA A O 1
ATOM 672 N N . PHE A 1 85 ? -14.341 4.068 15.859 1.00 75.00 85 PHE A N 1
ATOM 673 C CA . PHE A 1 85 ? -14.032 5.489 15.989 1.00 75.00 85 PHE A CA 1
ATOM 674 C C . PHE A 1 85 ? -14.787 6.214 17.109 1.00 75.00 85 PHE A C 1
ATOM 676 O O . PHE A 1 85 ? -14.223 7.102 17.749 1.00 75.00 85 PHE A O 1
ATOM 683 N N . GLN A 1 86 ? -16.030 5.828 17.391 1.00 73.69 86 GLN A N 1
ATOM 684 C CA . GLN A 1 86 ? -16.878 6.488 18.389 1.00 73.69 86 GLN A CA 1
ATOM 685 C C . GLN A 1 86 ? -16.608 6.023 19.828 1.00 73.69 86 GLN A C 1
ATOM 687 O O . GLN A 1 86 ? -16.623 6.841 20.747 1.00 73.69 86 GLN A O 1
ATOM 692 N N . ASN A 1 87 ? -16.291 4.743 20.043 1.00 66.19 87 ASN A N 1
ATOM 693 C CA . ASN A 1 87 ? -16.098 4.162 21.382 1.00 66.19 87 ASN A CA 1
ATOM 694 C C . ASN A 1 87 ? -14.748 4.533 22.051 1.00 66.19 87 ASN A C 1
ATOM 696 O O . ASN A 1 87 ? -14.408 4.025 23.117 1.00 66.19 87 ASN A O 1
ATOM 700 N N . GLN A 1 88 ? -13.984 5.453 21.453 1.00 63.19 88 GLN A N 1
ATOM 701 C CA . GLN A 1 88 ? -12.585 5.785 21.769 1.00 63.19 88 GLN A CA 1
ATOM 702 C C . GLN A 1 88 ? -12.333 6.543 23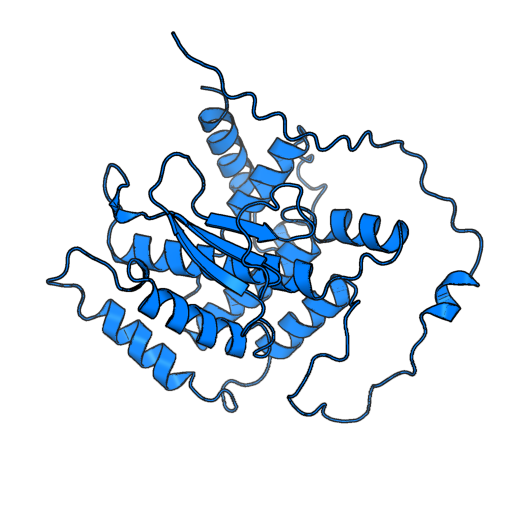.080 1.00 63.19 88 GLN A C 1
ATOM 704 O O . GLN A 1 88 ? -11.181 6.859 23.372 1.00 63.19 88 GLN A O 1
ATOM 709 N N . GLN A 1 89 ? -13.350 6.884 23.874 1.00 56.88 89 GLN A N 1
ATOM 710 C CA . GLN A 1 89 ? -13.111 7.763 25.027 1.00 56.88 89 GLN A CA 1
ATOM 711 C C . GLN A 1 89 ? -12.412 7.077 26.214 1.00 56.88 89 GLN A C 1
ATOM 713 O O . GLN A 1 89 ? -11.869 7.790 27.053 1.00 56.88 89 GLN A O 1
ATOM 718 N N . ASN A 1 90 ? -12.354 5.737 26.272 1.00 55.94 90 ASN A N 1
ATOM 719 C CA . ASN A 1 90 ? -11.900 5.028 27.479 1.00 55.94 90 ASN A CA 1
ATOM 720 C C . ASN A 1 90 ? -10.792 3.974 27.287 1.00 55.94 90 ASN A C 1
ATOM 722 O O . ASN A 1 90 ? -10.303 3.468 28.295 1.00 55.94 90 ASN A O 1
ATOM 726 N N . ASP A 1 91 ? -10.379 3.634 26.058 1.00 60.50 91 ASP A N 1
ATOM 727 C CA . ASP A 1 91 ? -9.351 2.603 25.825 1.00 60.50 91 ASP A CA 1
ATOM 728 C C . ASP A 1 91 ? -8.025 3.206 25.334 1.00 60.50 91 ASP A C 1
ATOM 730 O O . ASP A 1 91 ? -7.983 4.070 24.454 1.00 60.50 91 ASP A O 1
ATOM 734 N N . HIS A 1 92 ? -6.918 2.746 25.916 1.00 69.62 92 HIS A N 1
ATOM 735 C CA . HIS A 1 92 ? -5.568 3.134 25.520 1.00 69.62 92 HIS A CA 1
ATOM 736 C C . HIS A 1 92 ? -5.091 2.395 24.264 1.00 69.62 92 HIS A C 1
ATOM 738 O O . HIS A 1 92 ? -4.189 2.901 23.579 1.00 69.62 92 HIS A O 1
ATOM 744 N N . ARG A 1 93 ? -5.694 1.240 23.946 1.00 72.62 93 ARG A N 1
ATOM 745 C CA . ARG A 1 93 ? -5.372 0.445 22.759 1.00 72.62 93 ARG A CA 1
ATOM 746 C C . ARG A 1 93 ? -6.366 0.658 21.623 1.00 72.62 93 ARG A C 1
ATOM 748 O O . ARG A 1 93 ? -7.559 0.825 21.855 1.00 72.62 93 ARG A O 1
ATOM 755 N N . CYS A 1 94 ? -5.873 0.664 20.384 1.00 76.25 94 CYS A N 1
ATOM 756 C CA . CYS A 1 94 ? -6.727 0.658 19.196 1.00 76.25 94 CYS A CA 1
ATOM 757 C C . CYS A 1 94 ? -6.965 -0.772 18.688 1.00 76.25 94 CYS A C 1
ATOM 759 O O . CYS A 1 94 ? -6.069 -1.599 18.804 1.00 76.25 94 CYS A O 1
ATOM 761 N N . PRO A 1 95 ? -8.139 -1.094 18.109 1.00 71.88 95 PRO A N 1
ATOM 762 C CA . PRO A 1 95 ? -8.458 -2.430 17.628 1.00 71.88 95 PRO A CA 1
ATOM 763 C C . PRO A 1 95 ? -7.411 -2.976 16.668 1.00 71.88 95 PRO A C 1
ATOM 765 O O . PRO A 1 95 ? -7.079 -4.139 16.762 1.00 71.88 95 PRO A O 1
ATOM 768 N N . ALA A 1 96 ? -6.815 -2.155 15.801 1.00 74.75 96 ALA A N 1
ATOM 769 C CA . ALA A 1 96 ? -5.775 -2.626 14.884 1.00 74.75 96 ALA A CA 1
ATOM 770 C C . ALA A 1 96 ? -4.439 -3.016 15.564 1.00 74.75 96 ALA A C 1
ATOM 772 O O . ALA A 1 96 ? -3.530 -3.488 14.888 1.00 74.75 96 ALA A O 1
ATOM 773 N N . GLU A 1 97 ? -4.318 -2.843 16.885 1.00 83.25 97 GLU A N 1
ATOM 774 C CA . GLU A 1 97 ? -3.231 -3.392 17.715 1.00 83.25 97 GLU A CA 1
ATOM 775 C C . GLU A 1 97 ? -3.522 -4.828 18.180 1.00 83.25 97 GLU A C 1
ATOM 777 O O . GLU A 1 97 ? -2.676 -5.462 18.810 1.00 83.25 97 GLU A O 1
ATOM 782 N N . ASP A 1 98 ? -4.716 -5.338 17.885 1.00 88.62 98 ASP A N 1
ATOM 783 C CA . ASP A 1 98 ? -5.115 -6.723 18.072 1.00 88.62 98 ASP A CA 1
ATOM 784 C C . ASP A 1 98 ? -5.080 -7.467 16.727 1.00 88.62 98 ASP A C 1
ATOM 786 O O . ASP A 1 98 ? -5.558 -6.980 15.698 1.00 88.62 98 ASP A O 1
ATOM 790 N N . LEU A 1 99 ? -4.477 -8.658 16.722 1.00 89.94 99 LEU A N 1
ATOM 791 C CA . LEU A 1 99 ? -4.260 -9.417 15.491 1.00 89.94 99 LEU A CA 1
ATOM 792 C C . LEU A 1 99 ? -5.573 -9.946 14.894 1.00 89.94 99 LEU A C 1
ATOM 794 O O . LEU A 1 99 ? -5.686 -10.022 13.668 1.00 89.94 99 LEU A O 1
ATOM 798 N N . ASP A 1 100 ? -6.565 -10.279 15.722 1.00 90.50 100 ASP A N 1
ATOM 799 C CA . ASP A 1 100 ? -7.856 -10.780 15.241 1.00 90.50 100 ASP A CA 1
ATOM 800 C C . ASP A 1 100 ? -8.629 -9.655 14.549 1.00 90.50 100 ASP A C 1
ATOM 802 O O . ASP A 1 100 ? -9.184 -9.837 13.463 1.00 90.50 100 ASP A O 1
ATOM 806 N N . GLN A 1 101 ? -8.589 -8.452 15.122 1.00 89.69 101 GLN A N 1
ATOM 807 C CA . GLN A 1 101 ? -9.146 -7.245 14.511 1.00 89.69 101 GLN A CA 1
ATOM 808 C C . GLN A 1 101 ? -8.428 -6.867 13.212 1.00 89.69 101 GLN A C 1
ATOM 810 O O . GLN A 1 101 ? -9.073 -6.546 12.213 1.00 89.69 101 GLN A O 1
ATOM 815 N N . LEU A 1 102 ? -7.096 -6.934 13.178 1.00 91.38 102 LEU A N 1
ATOM 816 C CA . LEU A 1 102 ? -6.336 -6.682 11.955 1.00 91.38 102 LEU A CA 1
ATOM 817 C C . LEU 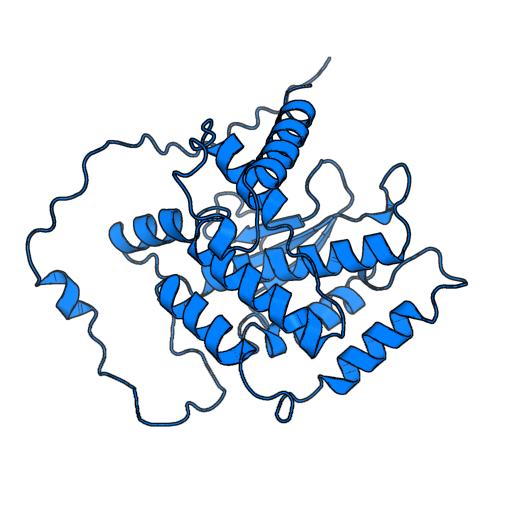A 1 102 ? -6.670 -7.712 10.861 1.00 91.38 102 LEU A C 1
ATOM 819 O O . LEU A 1 102 ? -6.837 -7.350 9.696 1.00 91.38 102 LEU A O 1
ATOM 823 N N . SER A 1 103 ? -6.852 -8.978 11.243 1.00 93.62 103 SER A N 1
ATOM 824 C CA . SER A 1 103 ? -7.295 -10.053 10.345 1.00 93.62 103 SER A CA 1
ATOM 825 C C . SER A 1 103 ? -8.720 -9.827 9.833 1.00 93.62 103 SER A C 1
ATOM 827 O O . SER A 1 103 ? -9.020 -10.112 8.672 1.00 93.62 103 SER A O 1
ATOM 829 N N . PHE A 1 104 ? -9.605 -9.267 10.660 1.00 91.38 104 PHE A N 1
ATOM 830 C CA . PHE A 1 104 ? -10.936 -8.840 10.234 1.00 91.38 104 PHE A CA 1
ATOM 831 C C . PHE A 1 104 ? -10.858 -7.761 9.142 1.00 91.38 104 PHE A C 1
ATOM 833 O O . PHE A 1 104 ? -11.467 -7.930 8.083 1.00 91.38 104 PHE A O 1
ATOM 840 N N . TYR A 1 105 ? -10.050 -6.712 9.340 1.00 92.38 105 TYR A N 1
ATOM 841 C CA . TYR A 1 105 ? -9.833 -5.686 8.313 1.00 92.38 105 TYR A CA 1
ATOM 842 C C . TYR A 1 105 ? -9.197 -6.256 7.043 1.00 92.38 105 TYR A C 1
ATOM 844 O O . TYR A 1 105 ? -9.639 -5.912 5.949 1.00 92.38 105 TYR A O 1
ATOM 852 N N . PHE A 1 106 ? -8.229 -7.169 7.166 1.00 94.88 106 PHE A N 1
ATOM 853 C CA . PHE A 1 106 ? -7.628 -7.849 6.017 1.00 94.88 106 PHE A CA 1
ATOM 854 C C . PHE A 1 106 ? -8.681 -8.568 5.177 1.00 94.88 106 PHE A C 1
ATOM 856 O O . PHE A 1 106 ? -8.737 -8.365 3.970 1.00 94.88 106 PHE A O 1
ATOM 863 N N . ASN A 1 107 ? -9.552 -9.366 5.798 1.00 92.94 107 ASN A N 1
ATOM 864 C CA . ASN A 1 107 ? -10.579 -10.114 5.068 1.00 92.94 107 ASN A CA 1
ATOM 865 C C . ASN A 1 107 ? -11.553 -9.189 4.332 1.00 92.94 107 ASN A C 1
ATOM 867 O O . ASN A 1 107 ? -12.008 -9.500 3.228 1.00 92.94 107 ASN A O 1
ATOM 871 N N . ILE A 1 108 ? -11.870 -8.042 4.932 1.00 90.69 108 ILE A N 1
ATOM 872 C CA . ILE A 1 108 ? -12.715 -7.043 4.289 1.00 90.69 108 ILE A CA 1
ATOM 873 C C . ILE A 1 108 ? -11.979 -6.395 3.120 1.00 90.69 108 ILE A C 1
ATOM 875 O O . ILE A 1 108 ? -12.508 -6.381 2.014 1.00 90.69 108 ILE A O 1
ATOM 879 N N . PHE A 1 109 ? -10.759 -5.906 3.321 1.00 93.94 109 PHE A N 1
ATOM 880 C CA . PHE A 1 109 ? -9.967 -5.296 2.255 1.00 93.94 109 PHE A CA 1
ATOM 881 C C . PHE A 1 109 ? -9.681 -6.262 1.106 1.00 93.94 109 PHE A C 1
ATOM 883 O O . PHE A 1 109 ? -9.756 -5.865 -0.055 1.00 93.94 109 PHE A O 1
ATOM 890 N N . ASP A 1 110 ? -9.448 -7.538 1.403 1.00 94.50 110 ASP A N 1
ATOM 891 C CA . ASP A 1 110 ? -9.283 -8.590 0.406 1.00 94.50 110 ASP A CA 1
ATOM 892 C C . ASP A 1 110 ? -10.541 -8.714 -0.453 1.00 94.50 110 ASP A C 1
ATOM 894 O O . ASP A 1 110 ? -10.474 -8.720 -1.680 1.00 94.50 110 ASP A O 1
ATOM 898 N N . ARG A 1 111 ? -11.722 -8.694 0.168 1.00 89.94 111 ARG A N 1
ATOM 899 C CA . ARG A 1 111 ? -12.992 -8.678 -0.561 1.00 89.94 111 ARG A CA 1
ATOM 900 C C . ARG A 1 111 ? -13.206 -7.392 -1.367 1.00 89.94 111 ARG A C 1
ATOM 902 O O . ARG A 1 111 ? -13.687 -7.476 -2.493 1.00 89.94 111 ARG A O 1
ATOM 909 N N . LEU A 1 112 ? -12.879 -6.232 -0.796 1.00 89.44 112 LEU A N 1
ATOM 910 C CA . LEU A 1 112 ? -13.154 -4.912 -1.378 1.00 89.44 112 LEU A CA 1
ATOM 911 C C . LEU A 1 112 ? -12.209 -4.511 -2.509 1.00 89.44 112 LEU A C 1
ATOM 913 O O . LEU A 1 112 ? -12.607 -3.754 -3.388 1.00 89.44 112 LEU A O 1
ATOM 917 N N . PHE A 1 113 ? -10.959 -4.957 -2.472 1.00 93.19 113 PHE A N 1
ATOM 918 C CA . PHE A 1 113 ? -9.925 -4.453 -3.380 1.00 93.19 113 PHE A CA 1
ATOM 919 C C . PHE A 1 113 ? -9.194 -5.562 -4.123 1.00 93.19 113 PHE A C 1
ATOM 921 O O . PHE A 1 113 ? -8.649 -5.315 -5.196 1.00 93.19 113 PHE A O 1
ATOM 928 N N . PHE A 1 114 ? -9.215 -6.782 -3.587 1.00 94.06 114 PHE A N 1
ATOM 929 C CA . PHE A 1 114 ? -8.418 -7.894 -4.090 1.00 94.06 114 PHE A CA 1
ATOM 930 C C . PHE A 1 114 ? -9.262 -9.134 -4.384 1.00 94.06 114 PHE A C 1
ATOM 932 O O . PHE A 1 114 ? -8.725 -10.230 -4.467 1.00 94.06 114 PHE A O 1
ATOM 939 N N . PHE A 1 115 ? -10.573 -8.985 -4.600 1.00 91.50 115 PHE A N 1
ATOM 940 C CA . PHE A 1 115 ? -11.456 -10.048 -5.100 1.00 91.50 115 PHE A CA 1
ATOM 941 C C . PHE A 1 115 ? -11.485 -11.322 -4.243 1.00 91.50 115 PHE A C 1
ATOM 943 O O . PHE A 1 115 ? -11.704 -12.414 -4.764 1.00 91.50 115 PHE A O 1
ATOM 950 N N . SER A 1 116 ? -11.271 -11.198 -2.931 1.00 92.25 116 SER A N 1
ATOM 951 C CA . SER A 1 116 ? -11.100 -12.342 -2.022 1.00 92.25 116 SER A CA 1
ATOM 952 C C . SER A 1 116 ? -9.947 -13.281 -2.423 1.00 92.25 116 SER A C 1
ATOM 954 O O . SER A 1 116 ? -10.010 -14.488 -2.189 1.00 92.25 116 SER A O 1
ATOM 956 N N . SER A 1 117 ? -8.936 -12.754 -3.116 1.00 93.00 117 SER A N 1
ATOM 957 C CA . SER A 1 117 ? -7.882 -13.541 -3.760 1.00 93.00 117 SER A CA 1
ATOM 958 C C . SER A 1 117 ? -6.639 -13.722 -2.888 1.00 93.00 117 SER A C 1
ATOM 960 O O . SER A 1 117 ? -5.783 -14.533 -3.230 1.00 93.00 117 SER A O 1
ATOM 962 N N . LEU A 1 118 ? -6.518 -13.004 -1.769 1.00 94.69 118 LEU A N 1
ATOM 963 C CA . LEU A 1 118 ? -5.388 -13.115 -0.840 1.00 94.69 118 LEU A CA 1
ATOM 964 C C . LEU A 1 118 ? -5.686 -14.018 0.363 1.00 94.69 118 LEU A C 1
ATOM 966 O O . LEU A 1 118 ? -4.755 -14.433 1.063 1.00 94.69 118 LEU A O 1
ATOM 970 N N . GLN A 1 119 ? -6.957 -14.359 0.595 1.00 91.56 119 GLN A N 1
ATOM 971 C CA . GLN A 1 119 ? -7.378 -15.335 1.600 1.00 91.56 119 GLN A CA 1
ATOM 972 C C . GLN A 1 119 ? -6.597 -16.649 1.486 1.00 91.56 119 GLN A C 1
ATOM 974 O O . GLN A 1 119 ? -6.509 -17.258 0.422 1.00 91.56 119 GLN A O 1
ATOM 979 N N . ASN A 1 120 ? -6.053 -17.107 2.617 1.00 91.62 120 ASN A N 1
ATOM 980 C CA . ASN A 1 120 ? -5.207 -18.303 2.740 1.00 91.62 120 ASN A CA 1
ATOM 981 C C . ASN A 1 120 ? -3.864 -18.245 1.985 1.00 91.62 120 ASN A C 1
ATOM 983 O O . ASN A 1 120 ? -3.097 -19.201 2.053 1.00 91.62 120 ASN A O 1
ATOM 987 N N . LEU A 1 121 ? -3.554 -17.149 1.284 1.00 93.69 121 LEU A N 1
ATOM 988 C CA . LEU A 1 121 ? -2.257 -16.942 0.633 1.00 93.69 121 LEU A CA 1
ATOM 989 C C . LEU A 1 121 ? -1.342 -16.032 1.448 1.00 93.69 121 LEU A C 1
ATOM 991 O O . LEU A 1 121 ? -0.124 -16.144 1.330 1.00 93.69 121 LEU A O 1
ATOM 995 N N . CYS A 1 122 ? -1.903 -15.164 2.288 1.00 95.00 122 CYS A N 1
ATOM 996 C CA . CYS A 1 122 ? -1.135 -14.269 3.146 1.00 95.00 122 CYS A CA 1
ATOM 997 C C . CYS A 1 122 ? -1.340 -14.613 4.621 1.00 95.00 122 CYS A C 1
ATOM 999 O O . CYS A 1 122 ? -2.471 -14.787 5.069 1.00 95.00 122 CYS A O 1
ATOM 1001 N N . ALA A 1 123 ? -0.246 -14.676 5.374 1.00 93.94 123 ALA A N 1
ATOM 1002 C CA . ALA A 1 123 ? -0.272 -14.628 6.832 1.00 93.94 123 ALA A CA 1
ATOM 1003 C C . ALA A 1 123 ? -0.070 -13.180 7.302 1.00 93.94 123 ALA A C 1
ATOM 1005 O O . ALA A 1 123 ? 0.576 -12.400 6.605 1.00 93.94 123 ALA A O 1
ATOM 1006 N N . ILE A 1 124 ? -0.575 -12.826 8.485 1.00 94.38 124 ILE A N 1
ATOM 1007 C CA . ILE A 1 124 ? -0.389 -11.498 9.091 1.00 94.38 124 ILE A CA 1
ATOM 1008 C C . ILE A 1 124 ? 0.293 -11.659 10.445 1.00 94.38 124 ILE A C 1
ATOM 1010 O O . ILE A 1 124 ? -0.009 -12.589 11.196 1.00 94.38 124 ILE A O 1
ATOM 1014 N N . ARG A 1 125 ? 1.205 -10.747 10.773 1.00 93.25 125 ARG A N 1
ATOM 1015 C CA . ARG A 1 125 ? 1.891 -10.704 12.061 1.00 93.25 125 ARG A CA 1
ATOM 1016 C C . ARG A 1 125 ? 2.034 -9.271 12.555 1.00 93.25 125 ARG A C 1
ATOM 1018 O O . ARG A 1 125 ? 2.389 -8.383 11.789 1.00 93.25 125 ARG A O 1
ATOM 1025 N N . LEU A 1 126 ? 1.840 -9.074 13.857 1.00 90.19 126 LEU A N 1
ATOM 1026 C CA . LEU A 1 126 ? 2.256 -7.861 14.559 1.00 90.19 126 LEU A CA 1
ATOM 1027 C C . LEU A 1 126 ? 3.641 -8.070 15.179 1.00 90.19 126 LEU A C 1
ATOM 1029 O O . LEU A 1 126 ? 3.887 -9.096 15.816 1.00 90.19 126 LEU A O 1
ATOM 1033 N N . LYS A 1 127 ? 4.551 -7.112 14.993 1.00 88.75 127 LYS A N 1
ATOM 1034 C CA . LYS A 1 127 ? 5.918 -7.167 15.531 1.00 88.75 127 LYS A CA 1
ATOM 1035 C C . LYS A 1 127 ? 6.237 -5.895 16.310 1.00 88.75 127 LYS A C 1
ATOM 1037 O O . LYS A 1 127 ? 5.962 -4.798 15.840 1.00 88.75 127 LYS A O 1
ATOM 1042 N N . SER A 1 128 ? 6.852 -6.036 17.486 1.00 82.62 128 SER A N 1
ATOM 1043 C CA . SER A 1 128 ? 7.368 -4.882 18.235 1.00 82.62 128 SER A CA 1
ATOM 1044 C C . SER A 1 128 ? 8.404 -4.127 17.403 1.00 82.62 128 SER A C 1
ATOM 1046 O O . SER A 1 128 ? 9.228 -4.735 16.717 1.00 82.62 128 SER A O 1
ATOM 1048 N N . ILE A 1 129 ? 8.370 -2.800 17.476 1.00 72.00 129 ILE A N 1
ATOM 1049 C CA . ILE A 1 129 ? 9.261 -1.940 16.703 1.00 72.00 129 ILE A CA 1
ATOM 1050 C C . ILE A 1 129 ? 10.686 -2.040 17.251 1.00 72.00 129 ILE A C 1
ATOM 1052 O O . ILE A 1 129 ? 10.965 -1.569 18.350 1.00 72.00 129 ILE A O 1
ATOM 1056 N N . GLU A 1 130 ? 11.596 -2.587 16.448 1.00 64.62 130 GLU A N 1
ATOM 1057 C CA . GLU A 1 130 ? 13.049 -2.411 16.606 1.00 64.62 130 GLU A CA 1
ATOM 1058 C C . GLU A 1 130 ? 13.651 -1.546 15.472 1.00 64.62 130 GLU A C 1
ATOM 1060 O O . GLU A 1 130 ? 14.866 -1.463 15.335 1.00 64.62 130 GLU A O 1
ATOM 1065 N N . GLY A 1 131 ? 12.825 -0.864 14.660 1.00 60.97 131 GLY A N 1
ATOM 1066 C CA . GLY A 1 131 ? 13.286 -0.083 13.500 1.00 60.97 131 GLY A CA 1
ATOM 1067 C C . GLY A 1 131 ? 12.319 1.008 13.019 1.00 60.97 131 GLY A C 1
ATOM 1068 O O . GLY A 1 131 ? 11.335 1.324 13.675 1.00 60.97 131 GLY A O 1
ATOM 1069 N N . HIS A 1 132 ? 12.594 1.618 11.862 1.00 61.62 132 HIS A N 1
ATOM 1070 C CA . HIS A 1 132 ? 11.826 2.771 11.352 1.00 61.62 132 HIS A CA 1
ATOM 1071 C C . HIS A 1 132 ? 10.662 2.415 10.410 1.00 61.62 132 HIS A C 1
ATOM 1073 O O . HIS A 1 132 ? 9.930 3.305 9.979 1.00 61.62 132 HIS A O 1
ATOM 1079 N N . HIS A 1 133 ? 10.469 1.136 10.085 1.00 62.50 133 HIS A N 1
ATOM 1080 C CA . HIS A 1 133 ? 9.454 0.703 9.122 1.00 62.50 133 HIS A CA 1
ATOM 1081 C C . HIS A 1 133 ? 8.107 0.438 9.803 1.00 62.50 133 HIS A C 1
ATOM 1083 O O . HIS A 1 133 ? 8.046 -0.214 10.845 1.00 62.50 133 HIS A O 1
ATOM 1089 N N . ALA A 1 134 ? 7.019 0.949 9.220 1.00 68.25 134 ALA A N 1
ATOM 1090 C CA . ALA A 1 134 ? 5.661 0.748 9.733 1.00 68.25 134 ALA A CA 1
ATOM 1091 C C . ALA A 1 134 ? 5.072 -0.624 9.350 1.00 68.25 134 ALA A C 1
ATOM 1093 O O . ALA A 1 134 ? 4.188 -1.121 10.046 1.00 68.25 134 ALA A O 1
ATOM 1094 N N . GLY A 1 135 ? 5.572 -1.234 8.277 1.00 71.06 135 GLY A N 1
ATOM 1095 C CA . GLY A 1 135 ? 5.199 -2.559 7.798 1.00 71.06 135 GLY A CA 1
ATOM 1096 C C . GLY A 1 135 ? 6.263 -3.122 6.863 1.00 71.06 135 GLY A C 1
ATOM 1097 O O . GLY A 1 135 ? 7.208 -2.418 6.496 1.00 71.06 135 GLY A O 1
ATOM 1098 N N . GLN A 1 136 ? 6.136 -4.410 6.568 1.00 80.69 136 GLN A N 1
ATOM 1099 C CA . GLN A 1 136 ? 7.003 -5.152 5.666 1.00 80.69 136 GLN A CA 1
ATOM 1100 C C . GLN A 1 136 ? 6.244 -6.354 5.099 1.00 80.69 136 GLN A C 1
ATOM 1102 O O . GLN A 1 136 ? 5.625 -7.109 5.852 1.00 80.69 136 GLN A O 1
ATOM 1107 N N . LEU A 1 137 ? 6.354 -6.574 3.791 1.00 76.31 137 LEU A N 1
ATOM 1108 C CA . LEU A 1 137 ? 5.957 -7.817 3.143 1.00 76.31 137 LEU A CA 1
ATOM 1109 C C . LEU A 1 137 ? 7.164 -8.739 2.947 1.00 76.31 137 LEU A C 1
ATOM 1111 O O . LEU A 1 137 ? 8.131 -8.387 2.270 1.00 76.31 137 LEU A O 1
ATOM 1115 N N . ASP A 1 138 ? 7.049 -9.966 3.443 1.00 75.88 138 ASP A N 1
ATOM 1116 C CA . ASP A 1 138 ? 7.958 -11.061 3.126 1.00 75.88 138 ASP A CA 1
ATOM 1117 C C . ASP A 1 138 ? 7.268 -12.064 2.191 1.00 75.88 138 ASP A C 1
ATOM 1119 O O . ASP A 1 138 ? 6.089 -12.387 2.346 1.00 75.88 138 ASP A O 1
ATOM 1123 N N . SER A 1 139 ? 7.995 -12.587 1.204 1.00 75.12 139 SER A N 1
ATOM 1124 C CA . SER A 1 139 ? 7.483 -13.575 0.250 1.00 75.12 139 SER A CA 1
ATOM 1125 C C . SER A 1 139 ? 8.517 -14.666 0.001 1.00 75.12 139 SER A C 1
ATOM 1127 O O . SER A 1 139 ? 9.718 -14.47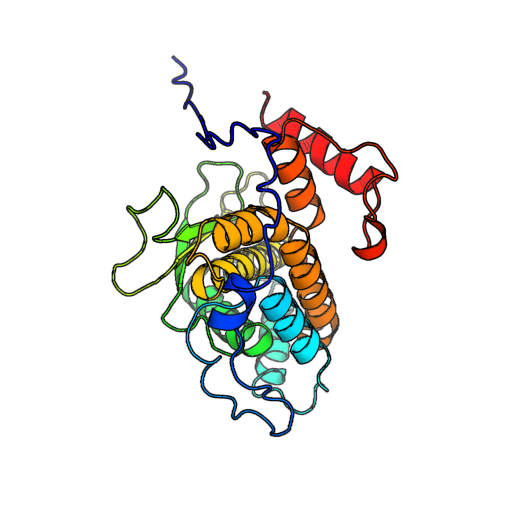2 0.192 1.00 75.12 139 SER A O 1
ATOM 1129 N N . HIS A 1 140 ? 8.079 -15.819 -0.505 1.00 61.69 140 HIS A N 1
ATOM 1130 C CA . HIS A 1 140 ? 9.017 -16.863 -0.931 1.00 61.69 140 HIS A CA 1
ATOM 1131 C C . HIS A 1 140 ? 9.898 -16.461 -2.131 1.00 61.69 140 HIS A C 1
ATOM 1133 O O . HIS A 1 140 ? 10.909 -17.129 -2.392 1.00 61.69 140 HIS A O 1
ATOM 1139 N N . ARG A 1 141 ? 9.546 -15.391 -2.860 1.00 66.69 141 ARG A N 1
ATOM 1140 C CA . ARG A 1 141 ? 10.358 -14.879 -3.976 1.00 66.69 141 ARG A CA 1
ATOM 1141 C C . ARG A 1 141 ? 11.368 -13.821 -3.529 1.00 66.69 141 ARG A C 1
ATOM 1143 O O . ARG A 1 141 ? 12.348 -13.613 -4.239 1.00 66.69 141 ARG A O 1
ATOM 1150 N N . SER A 1 142 ? 11.192 -13.217 -2.352 1.00 66.06 142 SER A N 1
ATOM 1151 C CA . SER A 1 142 ? 12.198 -12.343 -1.754 1.00 66.06 142 SER A CA 1
ATOM 1152 C C . SER A 1 142 ? 13.355 -13.161 -1.156 1.00 66.06 142 SER A C 1
ATOM 1154 O O . SER A 1 142 ? 13.249 -14.364 -0.895 1.00 66.06 142 SER A O 1
ATOM 1156 N N . ASN A 1 143 ? 14.501 -12.512 -0.937 1.00 56.41 143 ASN A N 1
ATOM 1157 C CA . ASN A 1 143 ? 15.664 -13.152 -0.310 1.00 56.41 143 ASN A CA 1
ATOM 1158 C C . ASN A 1 143 ? 15.456 -13.428 1.197 1.00 56.41 143 ASN A C 1
ATOM 1160 O O . ASN A 1 143 ? 16.285 -14.093 1.816 1.00 56.41 143 ASN A O 1
ATOM 1164 N N . TRP A 1 144 ? 14.343 -12.976 1.785 1.00 56.03 144 TRP A N 1
ATOM 1165 C CA . TRP A 1 144 ? 14.039 -13.033 3.219 1.00 56.03 144 TRP A CA 1
ATOM 1166 C C . TRP A 1 144 ? 13.099 -14.204 3.557 1.00 56.03 144 TRP A C 1
ATOM 1168 O O . TRP A 1 144 ? 12.041 -14.053 4.157 1.00 56.03 144 TRP A O 1
ATOM 1178 N N . ARG A 1 145 ? 13.484 -15.416 3.136 1.00 62.16 145 ARG A N 1
ATOM 1179 C CA . ARG A 1 145 ? 12.609 -16.607 3.111 1.00 62.16 145 ARG A CA 1
ATOM 1180 C C . ARG A 1 145 ? 12.255 -17.219 4.470 1.00 62.16 145 ARG A C 1
ATOM 1182 O O . ARG A 1 145 ? 11.408 -18.106 4.511 1.00 62.16 145 ARG A O 1
ATOM 1189 N N . THR A 1 146 ? 12.931 -16.854 5.556 1.00 59.25 146 THR A N 1
ATOM 1190 C CA . THR A 1 146 ? 12.964 -17.699 6.764 1.00 59.25 146 THR A CA 1
ATOM 1191 C C . THR A 1 146 ? 11.707 -17.643 7.626 1.00 59.25 146 THR A C 1
ATOM 1193 O O . THR A 1 146 ? 11.571 -18.476 8.517 1.00 59.25 146 THR A O 1
ATOM 1196 N N . GLU A 1 147 ? 10.786 -16.711 7.373 1.00 81.00 147 GLU A N 1
ATOM 1197 C CA . GLU A 1 147 ? 9.641 -16.488 8.265 1.00 81.00 147 GLU A CA 1
ATOM 1198 C C . GLU A 1 147 ? 8.262 -16.719 7.635 1.00 81.00 147 GLU A C 1
ATOM 1200 O O . GLU A 1 147 ? 7.279 -16.800 8.376 1.00 81.00 147 GLU A O 1
ATOM 1205 N N . VAL A 1 148 ? 8.170 -16.870 6.306 1.00 86.88 148 VAL A N 1
ATOM 1206 C CA . VAL A 1 148 ? 6.889 -17.135 5.632 1.00 86.88 148 VAL A CA 1
ATOM 1207 C C . VAL A 1 148 ? 6.427 -18.558 5.971 1.00 86.88 148 VAL A C 1
ATOM 1209 O O . VAL A 1 148 ? 7.172 -19.513 5.718 1.00 86.88 148 VAL A O 1
ATOM 1212 N N . PRO A 1 149 ? 5.222 -18.745 6.548 1.00 86.94 149 PRO A N 1
ATOM 1213 C CA . PRO A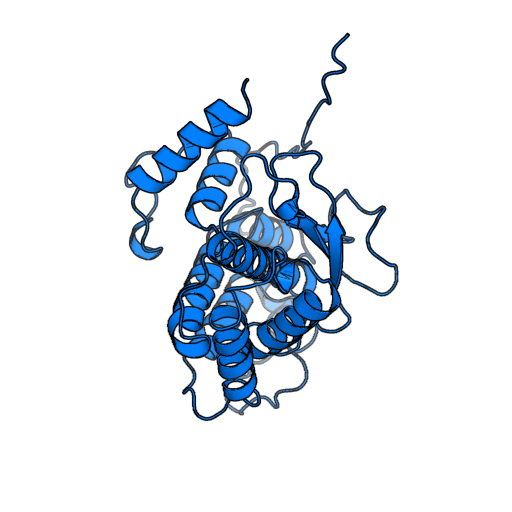 1 149 ? 4.730 -20.080 6.861 1.00 86.94 149 PRO A CA 1
ATOM 1214 C C . PRO A 1 149 ? 4.618 -20.942 5.592 1.00 86.94 149 PRO A C 1
ATOM 1216 O O . PRO A 1 149 ? 4.122 -20.441 4.586 1.00 86.94 149 PRO A O 1
ATOM 1219 N N . PRO A 1 150 ? 4.952 -22.249 5.629 1.00 83.75 150 PRO A N 1
ATOM 1220 C CA . PRO A 1 150 ? 4.959 -23.108 4.436 1.00 83.75 150 PRO A CA 1
ATOM 1221 C C . PRO A 1 150 ? 3.624 -23.218 3.684 1.00 83.75 150 PRO A C 1
ATOM 1223 O O . PRO A 1 150 ? 3.591 -23.670 2.544 1.00 83.75 150 PRO A O 1
ATOM 1226 N N . THR A 1 151 ? 2.514 -22.868 4.335 1.00 88.31 151 THR A N 1
ATOM 1227 C CA . THR A 1 151 ? 1.163 -22.905 3.760 1.00 88.31 151 THR A CA 1
ATOM 1228 C C . THR A 1 151 ? 0.738 -21.586 3.115 1.00 88.31 151 THR A C 1
ATOM 1230 O O . THR A 1 151 ? -0.388 -21.503 2.640 1.00 88.31 151 THR A O 1
ATOM 1233 N N . HIS A 1 152 ? 1.589 -20.559 3.128 1.00 90.75 152 HIS A N 1
ATOM 1234 C CA . HIS A 1 152 ? 1.278 -19.220 2.634 1.00 90.75 152 HIS A CA 1
ATOM 1235 C C . HIS A 1 152 ? 2.282 -18.802 1.553 1.00 90.75 152 HIS A C 1
ATOM 1237 O O . HIS A 1 152 ? 3.417 -19.261 1.523 1.00 90.75 152 HIS A O 1
ATOM 1243 N N . ALA A 1 153 ? 1.862 -17.922 0.648 1.00 90.38 153 ALA A N 1
ATOM 1244 C CA . ALA A 1 153 ? 2.733 -17.311 -0.352 1.00 90.38 153 ALA A CA 1
ATOM 1245 C C . ALA A 1 153 ? 3.508 -16.111 0.218 1.00 90.38 153 ALA A C 1
ATOM 1247 O O . ALA A 1 153 ? 4.662 -15.878 -0.160 1.00 90.38 153 ALA A O 1
ATOM 1248 N N . CYS A 1 154 ? 2.866 -15.373 1.128 1.00 92.88 154 CYS A N 1
ATOM 1249 C CA . CYS A 1 154 ? 3.368 -14.132 1.702 1.00 92.88 154 CYS A CA 1
ATOM 1250 C C . CYS A 1 154 ? 3.125 -14.060 3.219 1.00 92.88 154 CYS A C 1
ATOM 1252 O O . CYS A 1 154 ? 2.175 -14.645 3.746 1.00 92.88 154 CYS A O 1
ATOM 1254 N N . LEU A 1 155 ? 3.958 -13.289 3.914 1.00 94.38 155 LEU A N 1
ATOM 1255 C CA . LEU A 1 155 ? 3.779 -12.862 5.297 1.00 94.38 155 LEU A CA 1
ATOM 1256 C C . LEU A 1 155 ? 3.769 -11.330 5.333 1.00 94.38 155 LEU A C 1
ATOM 1258 O O . LEU A 1 155 ? 4.758 -10.691 4.992 1.00 94.38 155 LEU A O 1
ATOM 1262 N N . ILE A 1 156 ? 2.655 -10.752 5.767 1.00 94.81 156 ILE A N 1
ATOM 1263 C CA . ILE A 1 156 ? 2.513 -9.324 6.037 1.00 94.81 156 ILE A CA 1
ATOM 1264 C C . ILE A 1 156 ? 2.883 -9.086 7.498 1.00 94.81 156 ILE A C 1
ATOM 1266 O O . ILE A 1 156 ? 2.197 -9.555 8.408 1.00 94.81 156 ILE A O 1
ATOM 1270 N N . THR A 1 157 ? 3.952 -8.339 7.732 1.00 92.81 157 THR A N 1
ATOM 1271 C CA . THR A 1 157 ? 4.371 -7.912 9.064 1.00 92.81 157 THR A CA 1
ATOM 1272 C C . THR A 1 157 ? 4.006 -6.448 9.261 1.00 92.81 157 THR A C 1
ATOM 1274 O O . THR A 1 157 ? 4.400 -5.596 8.471 1.00 92.81 157 THR A O 1
ATOM 1277 N N . ILE A 1 158 ? 3.280 -6.135 10.333 1.00 92.62 158 ILE A N 1
ATOM 1278 C CA . ILE A 1 158 ? 2.944 -4.762 10.713 1.00 92.62 158 ILE A CA 1
ATOM 1279 C C . ILE A 1 158 ? 3.585 -4.423 12.056 1.00 92.62 158 ILE A C 1
ATOM 1281 O O . ILE A 1 158 ? 3.547 -5.201 13.011 1.00 92.62 158 ILE A O 1
ATOM 1285 N N . SER A 1 159 ? 4.197 -3.248 12.116 1.00 90.75 159 SER A N 1
ATOM 1286 C CA . SER A 1 159 ? 4.878 -2.754 13.305 1.00 90.75 159 SER A CA 1
ATOM 1287 C C . SER A 1 159 ? 3.895 -2.293 14.377 1.00 90.75 159 SER A C 1
ATOM 1289 O O . SER A 1 159 ? 2.985 -1.515 14.099 1.00 90.75 159 SER A O 1
ATOM 1291 N N . ASP A 1 160 ? 4.123 -2.708 15.622 1.00 89.38 160 ASP A N 1
ATOM 1292 C CA . ASP A 1 160 ? 3.324 -2.305 16.776 1.00 89.38 160 ASP A CA 1
ATOM 1293 C C . ASP A 1 160 ? 3.627 -0.854 17.190 1.00 89.38 160 ASP A C 1
ATOM 1295 O O . ASP A 1 160 ? 4.578 -0.543 17.920 1.00 89.38 160 ASP A O 1
ATOM 1299 N N . LEU A 1 161 ? 2.759 0.049 16.739 1.00 87.44 161 LEU A N 1
ATOM 1300 C CA . LEU A 1 161 ? 2.810 1.482 16.987 1.00 87.44 161 LEU A CA 1
ATOM 1301 C C . LEU A 1 161 ? 2.525 1.874 18.449 1.00 87.44 161 LEU A C 1
ATOM 1303 O O . LEU A 1 161 ? 2.724 3.045 18.788 1.00 87.44 161 LEU A O 1
ATOM 1307 N N . THR A 1 162 ? 2.086 0.964 19.331 1.00 83.12 162 THR A N 1
ATOM 1308 C CA . THR A 1 162 ? 1.855 1.284 20.761 1.00 83.12 162 THR A CA 1
ATOM 1309 C C . THR A 1 162 ? 3.136 1.675 21.485 1.00 83.12 162 THR A C 1
ATOM 1311 O O . THR A 1 162 ? 3.108 2.435 22.453 1.00 83.12 162 THR A O 1
ATOM 1314 N N . THR A 1 163 ? 4.268 1.185 20.987 1.00 81.06 163 THR A N 1
ATOM 1315 C CA . THR A 1 163 ? 5.593 1.402 21.571 1.00 81.06 163 THR A CA 1
ATOM 1316 C C . THR A 1 163 ? 6.261 2.692 21.087 1.00 81.06 163 THR A C 1
ATOM 1318 O O . THR A 1 163 ? 7.335 3.052 21.579 1.00 81.06 163 THR A O 1
ATOM 1321 N N . THR A 1 164 ? 5.626 3.423 20.159 1.00 80.31 164 THR A N 1
ATOM 1322 C CA . THR A 1 164 ? 6.157 4.684 19.621 1.00 80.31 164 THR A CA 1
ATOM 1323 C C . THR A 1 164 ? 6.295 5.748 20.711 1.00 80.31 164 THR A C 1
ATOM 1325 O O . THR A 1 164 ? 5.442 5.894 21.588 1.00 80.31 164 THR A O 1
ATOM 1328 N N . LYS A 1 165 ? 7.396 6.509 20.670 1.00 81.00 165 LYS A N 1
ATOM 1329 C CA . LYS A 1 165 ? 7.681 7.595 21.617 1.00 81.00 165 LYS A CA 1
ATOM 1330 C C . LYS A 1 165 ? 7.899 8.911 20.855 1.00 81.00 165 LYS A C 1
ATOM 1332 O O . LYS A 1 165 ? 8.880 8.998 20.119 1.00 81.00 165 LYS A O 1
ATOM 1337 N N . PRO A 1 166 ? 7.041 9.934 21.044 1.00 83.44 166 PRO A N 1
ATOM 1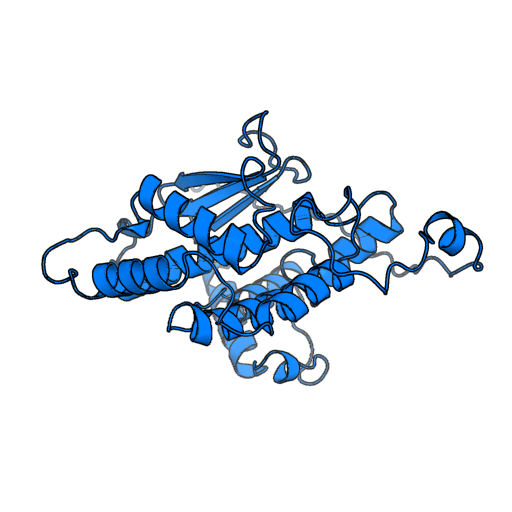338 C CA . PRO A 1 166 ? 5.802 9.912 21.832 1.00 83.44 166 PRO A CA 1
ATOM 1339 C C . PRO A 1 166 ? 4.718 9.029 21.182 1.00 83.44 166 PRO A C 1
ATOM 1341 O O . PRO A 1 166 ? 4.740 8.846 19.963 1.00 83.44 166 PRO A O 1
ATOM 1344 N N . PRO A 1 167 ? 3.754 8.512 21.966 1.00 80.81 167 PRO A N 1
ATOM 1345 C CA . PRO A 1 167 ? 2.673 7.709 21.417 1.00 80.81 167 PRO A CA 1
ATOM 1346 C C . PRO A 1 167 ? 1.814 8.558 20.481 1.00 80.81 167 PRO A C 1
ATOM 1348 O O . PRO A 1 167 ? 1.388 9.667 20.816 1.00 80.81 167 PRO A O 1
ATOM 1351 N N . LEU A 1 168 ? 1.534 8.024 19.295 1.00 84.50 168 LEU A N 1
ATOM 1352 C CA . LEU A 1 168 ? 0.603 8.651 18.361 1.00 84.50 168 LEU A CA 1
ATOM 1353 C C . LEU A 1 168 ? -0.830 8.616 18.923 1.00 84.50 168 LEU A C 1
ATOM 1355 O O . LEU A 1 168 ? -1.202 7.625 19.553 1.00 84.50 168 LEU A O 1
ATOM 1359 N N . PRO A 1 169 ? -1.676 9.629 18.656 1.00 86.62 169 PRO A N 1
ATOM 1360 C CA . PRO A 1 169 ? -3.101 9.568 18.974 1.00 86.62 169 PRO A CA 1
ATOM 1361 C C . PRO A 1 169 ? -3.765 8.334 18.356 1.00 86.62 169 PRO A C 1
ATOM 1363 O O . PRO A 1 169 ? -3.434 7.973 17.224 1.00 86.62 169 PRO A O 1
ATOM 1366 N N . TYR A 1 170 ? -4.741 7.744 19.055 1.00 86.06 170 TYR A N 1
ATOM 1367 C CA . TYR A 1 170 ? -5.458 6.535 18.620 1.00 86.06 170 TYR A CA 1
ATOM 1368 C C . TYR A 1 170 ? -5.859 6.605 17.144 1.00 86.06 170 TYR A C 1
ATOM 1370 O O . TYR A 1 170 ? -5.512 5.722 16.364 1.00 86.06 170 TYR A O 1
ATOM 1378 N N . GLN A 1 171 ? -6.554 7.675 16.737 1.00 85.88 171 GLN A N 1
ATOM 1379 C CA . GLN A 1 171 ? -7.084 7.805 15.374 1.00 85.88 171 GLN A CA 1
ATOM 1380 C C . GLN A 1 171 ? -5.972 7.783 14.326 1.00 85.88 171 GLN A C 1
ATOM 1382 O O . GLN A 1 171 ? -6.126 7.188 13.264 1.00 85.88 171 GLN A O 1
ATOM 1387 N N . LYS A 1 172 ? -4.823 8.393 14.641 1.00 88.56 172 LYS A N 1
ATOM 1388 C CA . LYS A 1 172 ? -3.652 8.362 13.764 1.00 88.56 172 LYS A CA 1
ATOM 1389 C C . LYS A 1 172 ? -3.033 6.967 13.708 1.00 88.56 172 LYS A C 1
ATOM 1391 O O . LYS A 1 172 ? -2.630 6.556 12.628 1.00 88.56 172 LYS A O 1
ATOM 1396 N N . ARG A 1 173 ? -2.975 6.232 14.828 1.00 89.56 173 ARG A N 1
ATOM 1397 C CA . ARG A 1 173 ? -2.485 4.840 14.843 1.00 89.56 173 ARG A CA 1
ATOM 1398 C C . ARG A 1 173 ? -3.380 3.928 14.024 1.00 89.56 173 ARG A C 1
ATOM 1400 O O . ARG A 1 173 ? -2.871 3.238 13.157 1.00 89.56 173 ARG A O 1
ATOM 1407 N N . MET A 1 174 ? -4.694 3.988 14.239 1.00 89.81 174 MET A N 1
ATOM 1408 C CA . MET A 1 174 ? -5.675 3.210 13.479 1.00 89.81 174 MET A CA 1
ATOM 1409 C C . MET A 1 174 ? -5.517 3.434 11.971 1.00 89.81 174 MET A C 1
ATOM 1411 O O . MET A 1 174 ? -5.334 2.482 11.221 1.00 89.81 174 MET A O 1
ATOM 1415 N N . LYS A 1 175 ? -5.484 4.699 11.533 1.00 91.75 175 LYS A N 1
ATOM 1416 C CA . LYS A 1 175 ? -5.265 5.041 10.120 1.00 91.75 175 LYS A CA 1
ATOM 1417 C C . LYS A 1 175 ? -3.937 4.515 9.591 1.00 91.75 175 LYS A C 1
ATOM 1419 O O . LYS A 1 175 ? -3.912 3.968 8.496 1.00 91.75 175 LYS A O 1
ATOM 1424 N N . LYS A 1 176 ? -2.854 4.641 10.367 1.00 92.69 176 LYS A N 1
ATOM 1425 C CA . LYS A 1 176 ? -1.550 4.088 9.984 1.00 92.69 176 LYS A CA 1
ATOM 1426 C C . LYS A 1 176 ? -1.592 2.569 9.851 1.00 92.69 176 LYS A C 1
ATOM 1428 O O . LYS A 1 176 ? -1.094 2.066 8.861 1.00 92.69 176 LYS A O 1
ATOM 1433 N N . TYR A 1 177 ? -2.208 1.848 10.785 1.00 93.81 177 TYR A N 1
ATOM 1434 C CA . TYR A 1 177 ? -2.334 0.395 10.690 1.00 93.81 177 TYR A CA 1
ATOM 1435 C C . TYR A 1 177 ? -3.097 -0.039 9.441 1.00 93.81 177 TYR A C 1
ATOM 1437 O O . TYR A 1 177 ? -2.633 -0.919 8.726 1.00 93.81 177 TYR A O 1
ATOM 1445 N N . LEU A 1 178 ? -4.240 0.588 9.158 1.00 94.62 178 LEU A N 1
ATOM 1446 C CA . LEU A 1 178 ? -5.058 0.237 7.997 1.00 94.62 178 LEU A CA 1
ATOM 1447 C C . LEU A 1 178 ? -4.393 0.634 6.676 1.00 94.62 178 LEU A C 1
ATOM 1449 O O . LEU A 1 178 ? -4.450 -0.130 5.716 1.00 94.62 178 LEU A O 1
ATOM 1453 N N . GLY A 1 179 ? -3.730 1.793 6.644 1.00 96.12 179 GLY A N 1
ATOM 1454 C CA . GLY A 1 179 ? -2.927 2.242 5.508 1.00 96.12 179 GLY A CA 1
ATOM 1455 C C . GLY A 1 179 ? -1.770 1.298 5.218 1.00 96.12 179 GLY A C 1
ATOM 1456 O O . GLY A 1 179 ? -1.638 0.826 4.093 1.00 96.12 179 GLY A O 1
ATOM 1457 N N . THR A 1 180 ? -0.998 0.936 6.247 1.00 95.88 180 THR A N 1
ATOM 1458 C CA . THR A 1 180 ? 0.065 -0.068 6.138 1.00 95.88 180 THR A CA 1
ATOM 1459 C C . THR A 1 180 ? -0.489 -1.424 5.707 1.00 95.88 180 THR A C 1
ATOM 1461 O O . THR A 1 180 ? 0.076 -2.058 4.828 1.00 95.88 180 THR A O 1
ATOM 1464 N N . LEU A 1 181 ? -1.608 -1.880 6.275 1.00 96.56 181 LEU A N 1
ATOM 1465 C CA . LEU A 1 181 ? -2.203 -3.159 5.893 1.00 96.56 181 LEU A CA 1
ATOM 1466 C C . LEU A 1 181 ? -2.556 -3.180 4.400 1.00 96.56 181 LEU A C 1
ATOM 1468 O O . LEU A 1 181 ? -2.140 -4.096 3.699 1.00 96.56 181 LEU A O 1
ATOM 1472 N N . LEU A 1 182 ? -3.258 -2.161 3.892 1.00 97.50 182 LEU A N 1
ATOM 1473 C CA . LEU A 1 182 ? -3.575 -2.053 2.462 1.00 97.50 182 LEU A CA 1
ATOM 1474 C C . LEU A 1 182 ? -2.325 -1.929 1.585 1.00 97.50 182 LEU A C 1
ATOM 1476 O O . LEU A 1 182 ? -2.287 -2.519 0.506 1.00 97.50 182 LEU A O 1
ATOM 1480 N N . HIS A 1 183 ? -1.311 -1.194 2.047 1.00 97.81 183 HIS A N 1
ATOM 1481 C CA . HIS A 1 183 ? -0.021 -1.060 1.374 1.00 97.81 183 HIS A CA 1
ATOM 1482 C C . HIS A 1 183 ? 0.639 -2.429 1.156 1.00 97.81 183 HIS A C 1
ATOM 1484 O O . HIS A 1 183 ? 0.972 -2.786 0.025 1.00 97.81 183 HIS A O 1
ATOM 1490 N N . GLU A 1 184 ? 0.775 -3.222 2.222 1.00 97.19 184 GLU A N 1
ATOM 1491 C CA . GLU A 1 184 ? 1.402 -4.544 2.143 1.00 97.19 184 GLU A CA 1
ATOM 1492 C C . GLU A 1 184 ? 0.518 -5.564 1.409 1.00 97.19 184 GLU A C 1
ATOM 1494 O O . GLU A 1 184 ? 1.030 -6.414 0.682 1.00 97.19 184 GLU A O 1
ATOM 1499 N N . MET A 1 185 ? -0.811 -5.472 1.530 1.00 97.81 185 MET A N 1
ATOM 1500 C CA . MET A 1 185 ? -1.735 -6.297 0.741 1.00 97.81 185 MET A CA 1
ATOM 1501 C C . MET A 1 185 ? -1.612 -6.019 -0.759 1.00 97.81 185 MET A C 1
ATOM 1503 O O . MET A 1 185 ? -1.679 -6.953 -1.557 1.00 97.81 185 MET A O 1
ATOM 1507 N N . LEU A 1 186 ? -1.394 -4.761 -1.156 1.00 98.00 186 LEU A N 1
ATOM 1508 C CA . LEU A 1 186 ? -1.172 -4.412 -2.556 1.00 98.00 186 LEU A CA 1
ATOM 1509 C C . LEU A 1 186 ? 0.131 -5.022 -3.084 1.00 98.00 186 LEU A C 1
ATOM 1511 O O . LEU A 1 186 ? 0.132 -5.587 -4.180 1.00 98.00 186 LEU A O 1
ATOM 1515 N N . HIS A 1 187 ? 1.212 -4.985 -2.297 1.00 96.75 187 HIS A N 1
ATOM 1516 C CA . HIS A 1 187 ? 2.432 -5.729 -2.634 1.00 96.75 187 HIS A CA 1
ATOM 1517 C C . HIS A 1 187 ? 2.158 -7.222 -2.761 1.00 96.75 187 HIS A C 1
ATOM 1519 O O . HIS A 1 187 ? 2.556 -7.827 -3.752 1.00 96.75 187 HIS A O 1
ATOM 1525 N N . ALA A 1 188 ? 1.429 -7.812 -1.810 1.00 96.06 188 ALA A N 1
ATOM 1526 C CA . ALA A 1 188 ? 1.113 -9.236 -1.827 1.00 96.06 188 ALA A CA 1
ATOM 1527 C C . ALA A 1 188 ? 0.310 -9.622 -3.077 1.00 96.06 188 ALA A C 1
ATOM 1529 O O . ALA A 1 188 ? 0.561 -10.661 -3.682 1.00 96.06 188 ALA A O 1
ATOM 1530 N N . TYR A 1 189 ? -0.614 -8.765 -3.512 1.00 96.50 189 TYR A N 1
ATOM 1531 C CA . TYR A 1 189 ? -1.394 -8.971 -4.726 1.00 96.50 189 TYR A CA 1
ATOM 1532 C C . TYR A 1 189 ? -0.522 -9.013 -5.984 1.00 96.50 189 TYR A C 1
ATOM 1534 O O . TYR A 1 189 ? -0.622 -9.963 -6.768 1.00 96.50 189 TYR A O 1
ATOM 1542 N N . PHE A 1 190 ? 0.380 -8.044 -6.159 1.00 95.81 190 PHE A N 1
ATOM 1543 C CA . PHE A 1 190 ? 1.345 -8.089 -7.258 1.00 95.81 190 PHE A CA 1
ATOM 1544 C C . PHE A 1 190 ? 2.272 -9.301 -7.147 1.00 95.81 190 PHE A C 1
ATOM 1546 O O . PHE A 1 190 ? 2.510 -9.981 -8.141 1.00 95.81 190 PHE A O 1
ATOM 1553 N N . GLU A 1 191 ? 2.740 -9.627 -5.949 1.00 93.06 191 GLU A N 1
ATOM 1554 C CA . GLU A 1 191 ? 3.694 -10.706 -5.723 1.00 93.06 191 GLU A CA 1
ATOM 1555 C C . GLU A 1 191 ? 3.101 -12.090 -6.014 1.00 93.06 191 GLU A C 1
ATOM 1557 O O . GLU A 1 191 ? 3.742 -12.940 -6.635 1.00 93.06 191 GLU A O 1
ATOM 1562 N N . VAL A 1 192 ? 1.853 -12.326 -5.611 1.00 93.06 192 VAL A N 1
ATOM 1563 C CA . VAL A 1 192 ? 1.154 -13.591 -5.851 1.00 93.06 192 VAL A CA 1
ATOM 1564 C C . VAL A 1 192 ? 0.805 -13.739 -7.332 1.00 93.06 192 VAL A C 1
ATOM 1566 O O . VAL A 1 192 ? 1.091 -14.782 -7.930 1.00 93.06 192 VAL A O 1
ATOM 1569 N N . TYR A 1 193 ? 0.212 -12.707 -7.940 1.00 94.31 193 TYR A N 1
ATOM 1570 C CA . TYR A 1 193 ? -0.430 -12.820 -9.254 1.00 94.31 193 TYR A CA 1
ATOM 1571 C C . TYR A 1 193 ? 0.409 -12.305 -10.428 1.00 94.31 193 TYR A C 1
ATOM 1573 O O . TYR A 1 193 ? 0.132 -12.660 -11.581 1.00 94.31 193 TYR A O 1
ATOM 1581 N N . GLY A 1 194 ? 1.447 -11.518 -10.152 1.00 93.88 194 GLY A N 1
ATOM 1582 C CA . GLY A 1 194 ? 2.351 -10.943 -11.137 1.00 93.88 194 GLY A CA 1
ATOM 1583 C C . GLY A 1 194 ? 3.175 -12.000 -11.866 1.00 93.88 194 GLY A C 1
ATOM 1584 O O . GLY A 1 194 ? 3.766 -12.907 -11.268 1.00 93.88 194 GLY A O 1
ATOM 1585 N N . CYS A 1 195 ? 3.216 -11.874 -13.190 1.00 92.94 195 CYS A N 1
ATOM 1586 C CA . CYS A 1 195 ? 3.998 -12.728 -14.067 1.00 92.94 195 CYS A CA 1
ATOM 1587 C C . CYS A 1 195 ? 5.496 -12.440 -13.925 1.00 92.94 195 CYS A C 1
ATOM 1589 O O . CYS A 1 195 ? 5.949 -11.322 -14.157 1.00 92.94 195 CYS A O 1
ATOM 1591 N N . MET A 1 196 ? 6.268 -13.485 -13.629 1.00 90.38 196 MET A N 1
ATOM 1592 C CA . MET A 1 196 ? 7.736 -13.465 -13.583 1.00 90.38 196 MET A CA 1
ATOM 1593 C C . MET A 1 196 ? 8.333 -14.694 -14.293 1.00 90.38 196 MET A C 1
ATOM 1595 O O . MET A 1 196 ? 9.419 -15.152 -13.960 1.00 90.38 196 MET A O 1
ATOM 1599 N N . CYS A 1 197 ? 7.606 -15.298 -15.241 1.00 91.56 197 CYS A N 1
ATOM 1600 C CA . CYS A 1 197 ? 8.001 -16.581 -15.837 1.00 91.56 197 CYS A CA 1
ATOM 1601 C C . CYS A 1 197 ? 9.194 -16.489 -16.806 1.00 91.56 197 CYS A C 1
ATOM 1603 O O . CYS A 1 197 ? 9.802 -17.509 -17.124 1.00 91.56 197 CYS A O 1
ATOM 1605 N N . THR A 1 198 ? 9.523 -15.284 -17.269 1.00 92.62 198 THR A N 1
ATOM 1606 C CA . THR A 1 198 ? 10.668 -14.991 -18.139 1.00 92.62 198 THR A CA 1
ATOM 1607 C C . THR A 1 198 ? 11.461 -13.804 -17.594 1.00 92.62 198 THR A C 1
ATOM 1609 O O . THR A 1 198 ? 10.983 -13.057 -16.730 1.00 92.62 198 THR A O 1
ATOM 1612 N N . GLU A 1 199 ? 12.663 -13.588 -18.130 1.00 94.25 199 GLU A N 1
ATOM 1613 C CA . GLU A 1 199 ? 13.468 -12.399 -17.826 1.00 94.25 199 GLU A CA 1
ATOM 1614 C C . GLU A 1 199 ? 12.741 -11.108 -18.217 1.00 94.25 199 GLU A C 1
ATOM 1616 O O . GLU A 1 199 ? 12.755 -10.143 -17.458 1.00 94.25 199 GLU A O 1
ATOM 1621 N N . VAL A 1 200 ? 12.024 -11.110 -19.347 1.00 95.06 200 VAL A N 1
ATOM 1622 C CA . VAL A 1 200 ? 11.221 -9.963 -19.800 1.00 95.06 200 VAL A CA 1
ATOM 1623 C C . VAL A 1 200 ? 10.083 -9.668 -18.821 1.00 95.06 200 VAL A C 1
ATOM 1625 O O . VAL A 1 200 ? 9.863 -8.512 -18.461 1.00 95.06 200 VAL A O 1
ATOM 1628 N N . CYS A 1 201 ? 9.376 -10.699 -18.347 1.00 94.25 201 CYS A N 1
ATOM 1629 C CA . CYS A 1 201 ? 8.318 -10.537 -17.348 1.00 94.25 201 CYS A CA 1
ATOM 1630 C C . CYS A 1 201 ? 8.875 -10.022 -16.016 1.00 94.25 201 CYS A C 1
ATOM 1632 O O . CYS A 1 201 ? 8.320 -9.086 -15.449 1.00 94.25 201 CYS A O 1
ATOM 1634 N N . THR A 1 202 ? 10.003 -10.570 -15.561 1.00 94.06 202 THR A N 1
ATOM 1635 C CA . THR A 1 202 ? 10.688 -10.124 -14.339 1.00 94.06 202 THR A CA 1
ATOM 1636 C C . THR A 1 202 ? 11.162 -8.676 -14.452 1.00 94.06 202 THR A C 1
ATOM 1638 O O . THR A 1 202 ? 10.928 -7.879 -13.547 1.00 94.06 202 THR A O 1
ATOM 1641 N N . TRP A 1 203 ? 11.783 -8.298 -15.573 1.00 95.12 203 TRP A N 1
ATOM 1642 C CA . TRP A 1 203 ? 12.197 -6.919 -15.829 1.00 95.12 203 TRP A CA 1
ATOM 1643 C C . TRP A 1 203 ? 10.999 -5.966 -15.815 1.00 95.12 203 TRP A C 1
ATOM 1645 O O . TRP A 1 203 ? 11.040 -4.935 -15.140 1.00 95.12 203 TRP A O 1
ATOM 1655 N N . ARG A 1 204 ? 9.905 -6.333 -16.495 1.00 95.62 204 ARG A N 1
ATOM 1656 C CA . ARG A 1 204 ? 8.667 -5.544 -16.508 1.00 95.62 204 ARG A CA 1
ATOM 1657 C C . ARG A 1 204 ? 8.061 -5.415 -15.112 1.00 95.62 204 ARG A C 1
ATOM 1659 O O . ARG A 1 204 ? 7.683 -4.311 -14.735 1.00 95.62 204 ARG A O 1
ATOM 1666 N N . TYR A 1 205 ? 8.002 -6.498 -14.338 1.00 94.69 205 TYR A N 1
ATOM 1667 C CA . TYR A 1 205 ? 7.539 -6.464 -12.951 1.00 94.69 205 TYR A CA 1
ATOM 1668 C C . TYR A 1 205 ? 8.399 -5.525 -12.103 1.00 94.69 205 TYR A C 1
ATOM 1670 O O . TYR A 1 205 ? 7.876 -4.617 -11.470 1.00 94.69 205 TYR A O 1
ATOM 1678 N N . ASN A 1 206 ? 9.723 -5.674 -12.145 1.00 92.94 206 ASN A N 1
ATOM 1679 C CA . ASN A 1 206 ? 10.635 -4.835 -11.367 1.00 92.94 206 ASN A CA 1
ATOM 1680 C C . ASN A 1 206 ? 10.581 -3.356 -11.774 1.00 92.94 206 ASN A C 1
ATOM 1682 O O . ASN A 1 206 ? 10.799 -2.486 -10.938 1.00 92.94 206 ASN A O 1
ATOM 1686 N N . THR A 1 207 ? 10.294 -3.068 -13.044 1.00 92.94 207 THR A N 1
ATOM 1687 C CA . THR A 1 207 ? 10.183 -1.693 -13.553 1.00 92.94 207 THR A CA 1
ATOM 1688 C C . THR A 1 207 ? 8.861 -1.043 -13.151 1.00 92.94 207 THR A C 1
ATOM 1690 O O . THR A 1 207 ? 8.839 0.110 -12.729 1.00 92.94 207 THR A O 1
ATOM 1693 N N . LEU A 1 208 ? 7.753 -1.773 -13.294 1.00 95.38 208 LEU A N 1
ATOM 1694 C CA . LEU A 1 208 ? 6.408 -1.226 -13.118 1.00 95.38 208 LEU A CA 1
ATOM 1695 C C . LEU A 1 208 ? 5.883 -1.350 -11.685 1.00 95.38 208 LEU A C 1
ATOM 1697 O O . LEU A 1 208 ? 5.159 -0.474 -11.221 1.00 95.38 208 LEU A O 1
ATOM 1701 N N . VAL A 1 209 ? 6.243 -2.424 -10.988 1.00 93.94 209 VAL A N 1
ATOM 1702 C CA . VAL A 1 209 ? 5.891 -2.668 -9.583 1.00 93.94 209 VAL A CA 1
ATOM 1703 C C . VAL A 1 209 ? 7.091 -2.353 -8.706 1.00 93.94 209 VAL A C 1
ATOM 1705 O O . VAL A 1 209 ? 6.992 -1.477 -7.857 1.00 93.94 209 VAL A O 1
ATOM 1708 N N . GLY A 1 210 ? 8.237 -2.995 -8.956 1.00 87.75 210 GLY A N 1
ATOM 1709 C CA . GLY A 1 210 ? 9.465 -2.775 -8.186 1.00 87.75 210 GLY A CA 1
ATOM 1710 C C . GLY A 1 210 ? 9.208 -2.783 -6.679 1.00 87.75 210 GLY A C 1
ATOM 1711 O O . GLY A 1 210 ? 8.496 -3.652 -6.187 1.00 87.75 210 GLY A O 1
ATOM 1712 N N . ILE A 1 211 ? 9.766 -1.800 -5.964 1.00 89.12 211 ILE A N 1
ATOM 1713 C CA . ILE A 1 211 ? 9.304 -1.510 -4.602 1.00 89.12 211 ILE A CA 1
ATOM 1714 C C . ILE A 1 211 ? 8.009 -0.690 -4.687 1.00 89.12 211 ILE A C 1
ATOM 1716 O O . ILE A 1 211 ? 7.006 -1.145 -4.176 1.00 89.12 211 ILE A O 1
ATOM 1720 N N . HIS A 1 212 ? 7.974 0.461 -5.381 1.00 95.19 212 HIS A N 1
ATOM 1721 C CA . HIS A 1 212 ? 6.725 1.246 -5.561 1.00 95.19 212 HIS A CA 1
ATOM 1722 C C . HIS A 1 212 ? 6.646 1.987 -6.911 1.00 95.19 212 HIS A C 1
ATOM 1724 O O . HIS A 1 212 ? 6.477 3.208 -6.957 1.00 95.19 212 HIS A O 1
ATOM 1730 N N . GLY A 1 213 ? 6.867 1.259 -8.005 1.00 94.94 213 GLY A N 1
ATOM 1731 C CA . GLY A 1 213 ? 6.847 1.749 -9.386 1.00 94.94 213 GLY A CA 1
ATOM 1732 C C . GLY A 1 213 ? 5.475 2.252 -9.850 1.00 94.94 213 GLY A C 1
ATOM 1733 O O . GLY A 1 213 ? 4.514 2.313 -9.083 1.00 94.94 213 GLY A O 1
ATOM 1734 N N . SER A 1 214 ? 5.371 2.630 -11.127 1.00 96.62 214 SER A N 1
ATOM 1735 C CA . SER A 1 214 ? 4.183 3.309 -11.662 1.00 96.62 214 SER A CA 1
ATOM 1736 C C . SER A 1 214 ? 2.889 2.503 -11.524 1.00 96.62 214 SER A C 1
ATOM 1738 O O . SER A 1 214 ? 1.886 3.050 -11.080 1.00 96.62 214 SER A O 1
ATOM 1740 N N . SER A 1 215 ? 2.906 1.200 -11.817 1.00 97.50 215 SER A N 1
ATOM 1741 C CA . SER A 1 215 ? 1.719 0.350 -11.658 1.00 97.50 215 SER A CA 1
ATOM 1742 C C . SER A 1 215 ? 1.311 0.222 -10.190 1.00 97.50 215 SER A C 1
ATOM 1744 O O . SER A 1 215 ? 0.121 0.199 -9.882 1.00 97.50 215 SER A O 1
ATOM 1746 N N . TRP A 1 216 ? 2.275 0.188 -9.265 1.00 97.94 216 TRP A N 1
ATOM 1747 C CA . TRP A 1 216 ? 1.953 0.210 -7.840 1.00 97.94 216 TRP A CA 1
ATOM 1748 C C . TRP A 1 216 ? 1.289 1.537 -7.442 1.00 97.94 216 TRP A C 1
ATOM 1750 O O . TRP A 1 216 ? 0.254 1.525 -6.781 1.00 97.94 216 TRP A O 1
ATOM 1760 N N . GLN A 1 217 ? 1.825 2.672 -7.905 1.00 97.94 217 GLN A N 1
ATOM 1761 C CA . GLN A 1 217 ? 1.265 4.006 -7.645 1.00 97.94 217 GLN A CA 1
ATOM 1762 C C . GLN A 1 217 ? -0.158 4.164 -8.195 1.00 97.94 217 GLN A C 1
ATOM 1764 O O . GLN A 1 217 ? -1.031 4.690 -7.499 1.00 97.94 217 GLN A O 1
ATOM 1769 N N . ASP A 1 218 ? -0.410 3.660 -9.405 1.00 98.00 218 ASP A N 1
ATOM 1770 C CA . ASP A 1 218 ? -1.723 3.697 -10.052 1.00 98.00 218 ASP A CA 1
ATOM 1771 C C . ASP A 1 218 ? -2.762 2.859 -9.296 1.00 98.00 218 ASP A C 1
ATOM 1773 O O . ASP A 1 218 ? -3.892 3.309 -9.073 1.00 98.00 218 ASP A O 1
ATOM 1777 N N . ALA A 1 219 ? -2.393 1.642 -8.882 1.00 98.12 219 ALA A N 1
ATOM 1778 C CA . ALA A 1 219 ? -3.270 0.785 -8.089 1.00 98.12 219 ALA A CA 1
ATOM 1779 C C . ALA A 1 219 ? -3.526 1.373 -6.698 1.00 98.12 219 ALA A C 1
ATOM 1781 O O . ALA A 1 219 ? -4.674 1.415 -6.251 1.00 98.12 219 ALA A O 1
ATOM 1782 N N . ALA A 1 220 ? -2.483 1.875 -6.034 1.00 98.06 220 ALA A N 1
ATOM 1783 C CA . ALA A 1 220 ? -2.608 2.491 -4.725 1.00 98.06 220 ALA A CA 1
ATOM 1784 C C . ALA A 1 220 ? -3.531 3.719 -4.782 1.00 98.06 220 ALA A C 1
ATOM 1786 O O . ALA A 1 220 ? -4.439 3.825 -3.965 1.00 98.06 220 ALA A O 1
ATOM 1787 N N . LEU A 1 221 ? -3.393 4.595 -5.787 1.00 97.69 221 LEU A N 1
ATOM 1788 C CA . LEU A 1 221 ? -4.292 5.741 -5.972 1.00 97.69 221 LEU A CA 1
ATOM 1789 C C . LEU A 1 221 ? -5.751 5.300 -6.155 1.00 97.69 221 LEU A C 1
ATOM 1791 O O . LEU A 1 221 ? -6.658 5.908 -5.583 1.00 97.69 221 LEU A O 1
ATOM 1795 N N . ALA A 1 222 ? -5.988 4.251 -6.947 1.00 97.12 222 ALA A N 1
ATOM 1796 C CA . ALA A 1 222 ? -7.331 3.716 -7.152 1.00 97.12 222 ALA A CA 1
ATOM 1797 C C . ALA A 1 222 ? -7.948 3.213 -5.836 1.00 97.12 222 ALA A C 1
ATOM 1799 O O . ALA A 1 222 ? -9.103 3.531 -5.545 1.00 97.12 222 ALA A O 1
ATOM 1800 N N . ILE A 1 223 ? -7.170 2.501 -5.014 1.00 97.44 223 ILE A N 1
ATOM 1801 C CA . ILE A 1 223 ? -7.595 2.033 -3.688 1.00 97.44 223 ILE A CA 1
ATOM 1802 C C . ILE A 1 223 ? -7.863 3.217 -2.754 1.00 97.44 223 ILE A C 1
ATOM 1804 O O . ILE A 1 223 ? -8.943 3.293 -2.175 1.00 97.44 223 ILE A O 1
ATOM 1808 N N . GLU A 1 224 ? -6.947 4.182 -2.638 1.00 97.00 224 GLU A N 1
ATOM 1809 C CA . GLU A 1 224 ? -7.131 5.359 -1.777 1.00 97.00 224 GLU A CA 1
ATOM 1810 C C . GLU A 1 224 ? -8.406 6.134 -2.138 1.00 97.00 224 GLU A C 1
ATOM 1812 O O . GLU A 1 224 ? -9.203 6.478 -1.262 1.00 97.00 224 GLU A O 1
ATOM 1817 N N . ASN A 1 225 ? -8.651 6.359 -3.431 1.00 95.12 225 ASN A N 1
ATOM 1818 C CA . ASN A 1 225 ? -9.869 7.020 -3.900 1.00 95.12 225 ASN A CA 1
ATOM 1819 C C . ASN A 1 225 ? -11.127 6.211 -3.553 1.00 95.12 225 ASN A C 1
ATOM 1821 O O . ASN A 1 225 ? -12.140 6.782 -3.146 1.00 95.12 225 ASN A O 1
ATOM 1825 N N . ALA A 1 226 ? -11.060 4.885 -3.671 1.00 94.31 226 ALA A N 1
ATOM 1826 C CA . ALA A 1 226 ? -12.165 4.002 -3.334 1.00 94.31 226 ALA A CA 1
ATOM 1827 C C . ALA A 1 226 ? -12.438 3.939 -1.826 1.00 94.31 226 ALA A C 1
ATOM 1829 O O . ALA A 1 226 ? -13.600 3.921 -1.435 1.00 94.31 226 ALA A O 1
ATOM 1830 N N . THR A 1 227 ? -11.412 3.969 -0.969 1.00 93.50 227 THR A N 1
ATOM 1831 C CA . THR A 1 227 ? -11.596 3.938 0.496 1.00 93.50 227 THR A CA 1
ATOM 1832 C C . THR A 1 227 ? -12.408 5.128 1.000 1.00 93.50 227 THR A C 1
ATOM 1834 O O . THR A 1 227 ? -13.288 4.944 1.835 1.00 93.50 227 THR A O 1
ATOM 1837 N N . CYS A 1 228 ? -12.219 6.316 0.415 1.00 90.12 228 CYS A N 1
ATOM 1838 C CA . CYS A 1 228 ? -13.015 7.500 0.744 1.00 90.12 228 CYS A CA 1
ATOM 1839 C C . CYS A 1 228 ? -14.523 7.250 0.578 1.00 90.12 228 CYS A C 1
ATOM 1841 O O . CYS A 1 228 ? -15.318 7.595 1.448 1.00 90.12 228 CYS A O 1
ATOM 1843 N N . ARG A 1 229 ? -14.900 6.588 -0.519 1.00 87.38 229 ARG A N 1
ATOM 1844 C CA . ARG A 1 229 ? -16.287 6.241 -0.848 1.00 87.38 229 ARG A CA 1
ATOM 1845 C C . ARG A 1 229 ? -16.802 5.054 -0.030 1.00 87.38 229 ARG A C 1
ATOM 1847 O O . ARG A 1 229 ? -17.894 5.114 0.517 1.00 87.38 229 ARG A O 1
ATOM 1854 N N . LEU A 1 230 ? -16.004 3.992 0.071 1.00 86.06 230 LEU A N 1
ATOM 1855 C CA . LEU A 1 230 ? -16.404 2.699 0.631 1.00 86.06 230 LEU A CA 1
ATOM 1856 C C . LEU A 1 230 ? -16.327 2.652 2.160 1.00 86.06 230 LEU A C 1
ATOM 1858 O O . LEU A 1 230 ? -17.177 2.057 2.810 1.00 86.06 230 LEU A O 1
ATOM 1862 N N . VAL A 1 231 ? -15.318 3.280 2.752 1.00 84.12 231 VAL A N 1
ATOM 1863 C CA . VAL A 1 231 ? -15.067 3.275 4.203 1.00 84.12 231 VAL A CA 1
ATOM 1864 C C . VAL A 1 231 ? -15.540 4.582 4.855 1.00 84.12 231 VAL A C 1
ATOM 1866 O O . VAL A 1 231 ? -15.610 4.678 6.075 1.00 84.12 231 VAL A O 1
ATOM 1869 N N . GLY A 1 232 ? -15.888 5.595 4.053 1.00 87.00 232 GLY A N 1
ATOM 1870 C CA . GLY A 1 232 ? -16.236 6.937 4.529 1.00 87.00 232 GLY A CA 1
ATOM 1871 C C . GLY A 1 232 ? -15.017 7.802 4.862 1.00 87.00 232 GLY A C 1
ATOM 1872 O O . GLY A 1 232 ? -15.164 8.920 5.354 1.00 87.00 232 GLY A O 1
ATOM 1873 N N . GLU A 1 233 ? -13.807 7.304 4.600 1.00 90.06 233 GLU A N 1
ATOM 1874 C CA . GLU A 1 233 ? -12.563 8.022 4.837 1.00 90.06 233 GLU A CA 1
ATOM 1875 C C . GLU A 1 233 ? -11.465 7.562 3.878 1.00 90.06 233 GLU A C 1
ATOM 1877 O O . GLU A 1 233 ? -11.325 6.375 3.588 1.00 90.06 233 GLU A O 1
ATOM 1882 N N . ARG A 1 234 ? -10.665 8.512 3.383 1.00 94.19 234 ARG A N 1
ATOM 1883 C CA . ARG A 1 234 ? -9.489 8.201 2.571 1.00 94.19 234 ARG A CA 1
ATOM 1884 C C . ARG A 1 234 ? -8.402 7.603 3.462 1.00 94.19 234 ARG A C 1
ATOM 1886 O O . ARG A 1 234 ? -7.810 8.313 4.277 1.00 94.19 234 ARG A O 1
ATOM 1893 N N . ILE A 1 235 ? -8.130 6.317 3.281 1.00 95.44 235 ILE A N 1
ATOM 1894 C CA . ILE A 1 235 ? -6.985 5.642 3.888 1.00 95.44 235 ILE A CA 1
ATOM 1895 C C . ILE A 1 235 ? -5.761 5.962 3.031 1.00 95.44 235 ILE A C 1
ATOM 1897 O O . ILE A 1 235 ? -5.801 5.779 1.822 1.00 95.44 235 ILE A O 1
ATOM 1901 N N . ASP A 1 236 ? -4.703 6.472 3.653 1.00 97.00 236 ASP A N 1
ATOM 1902 C CA . ASP A 1 236 ? -3.438 6.802 2.994 1.00 97.00 236 ASP A CA 1
ATOM 1903 C C . ASP A 1 236 ? -2.549 5.553 2.928 1.00 97.00 236 ASP A C 1
ATOM 1905 O O . ASP A 1 236 ? -2.209 4.981 3.965 1.00 97.00 236 ASP A O 1
ATOM 1909 N N . LEU A 1 237 ? -2.184 5.127 1.717 1.00 97.69 237 LEU A N 1
ATOM 1910 C CA . LEU A 1 237 ? -1.281 3.997 1.478 1.00 97.69 237 LEU A CA 1
ATOM 1911 C C . LEU A 1 237 ? 0.196 4.433 1.532 1.00 97.69 237 LEU A C 1
ATOM 1913 O O . LEU A 1 237 ? 1.085 3.645 1.213 1.00 97.69 237 LEU A O 1
ATOM 1917 N N . GLY A 1 238 ? 0.486 5.682 1.908 1.00 96.88 238 GLY A N 1
ATOM 1918 C CA . GLY A 1 238 ? 1.842 6.211 2.041 1.00 96.88 238 GLY A CA 1
ATOM 1919 C C . GLY A 1 238 ? 2.524 6.416 0.693 1.00 96.88 238 GLY A C 1
ATOM 1920 O O . GLY A 1 238 ? 3.739 6.260 0.584 1.00 96.88 238 GLY A O 1
ATOM 1921 N N . ARG A 1 239 ? 1.762 6.714 -0.367 1.00 97.56 239 ARG A N 1
ATOM 1922 C CA . ARG A 1 239 ? 2.276 6.753 -1.746 1.00 97.56 239 ARG A CA 1
ATOM 1923 C C . ARG A 1 239 ? 3.419 7.753 -1.954 1.00 97.56 239 ARG A C 1
ATOM 1925 O O . ARG A 1 239 ? 4.364 7.444 -2.681 1.00 97.56 239 ARG A O 1
ATOM 1932 N N . VAL A 1 240 ? 3.340 8.918 -1.303 1.00 97.88 240 VAL A N 1
ATOM 1933 C CA . VAL A 1 240 ? 4.376 9.969 -1.342 1.00 97.88 240 VAL A CA 1
ATOM 1934 C C . VAL A 1 240 ? 5.669 9.470 -0.696 1.00 97.88 240 VAL A C 1
ATOM 1936 O O . VAL A 1 240 ? 6.720 9.494 -1.334 1.00 97.88 240 VAL A O 1
ATOM 1939 N N . ASP A 1 241 ? 5.579 8.956 0.534 1.00 96.50 241 ASP A N 1
ATOM 1940 C CA . ASP A 1 241 ? 6.718 8.403 1.278 1.00 96.50 241 ASP A CA 1
ATOM 1941 C C . ASP A 1 241 ? 7.367 7.239 0.517 1.00 96.50 241 ASP A C 1
ATOM 1943 O O . ASP A 1 241 ? 8.585 7.147 0.391 1.00 96.50 241 ASP A O 1
ATOM 1947 N N . SER A 1 242 ? 6.536 6.385 -0.073 1.00 95.75 242 SER A N 1
ATOM 1948 C CA . SER A 1 242 ? 6.949 5.235 -0.877 1.00 95.75 242 SER A CA 1
ATOM 1949 C C . SER A 1 242 ? 7.734 5.649 -2.123 1.00 95.75 242 SER A C 1
ATOM 1951 O O . SER A 1 242 ? 8.792 5.094 -2.426 1.00 95.75 242 SER A O 1
ATOM 1953 N N . LEU A 1 243 ? 7.264 6.679 -2.834 1.00 96.06 243 LEU A N 1
ATOM 1954 C CA . LEU A 1 243 ? 7.969 7.206 -4.000 1.00 96.06 243 LEU A CA 1
ATOM 1955 C C . LEU A 1 243 ? 9.301 7.865 -3.617 1.00 96.06 243 LEU A C 1
ATOM 1957 O O . LEU A 1 243 ? 10.302 7.672 -4.307 1.00 96.06 243 LEU A O 1
ATOM 1961 N N . ALA A 1 244 ? 9.337 8.590 -2.499 1.00 96.06 244 ALA A N 1
ATOM 1962 C CA . ALA A 1 244 ? 10.571 9.151 -1.964 1.00 96.06 244 ALA A CA 1
ATOM 1963 C C . ALA A 1 244 ? 11.595 8.052 -1.622 1.00 96.06 244 ALA A C 1
ATOM 1965 O O . ALA A 1 244 ? 12.761 8.148 -2.013 1.00 96.06 244 ALA A O 1
ATOM 1966 N N . MET A 1 245 ? 11.157 6.968 -0.975 1.00 91.94 245 MET A N 1
ATOM 1967 C CA . MET A 1 245 ? 12.007 5.814 -0.667 1.00 91.94 245 MET A CA 1
ATOM 1968 C C . MET A 1 245 ? 12.558 5.133 -1.926 1.00 91.94 245 MET A C 1
ATOM 1970 O O . MET A 1 245 ? 13.723 4.729 -1.933 1.00 91.94 245 MET A O 1
ATOM 1974 N N . ASN A 1 246 ? 11.789 5.077 -3.020 1.00 92.75 246 ASN A N 1
ATOM 1975 C CA . ASN A 1 246 ? 12.305 4.612 -4.313 1.00 92.75 246 ASN A CA 1
ATOM 1976 C C . ASN A 1 246 ? 13.448 5.478 -4.838 1.00 92.75 246 ASN A C 1
ATOM 1978 O O . ASN A 1 246 ? 14.448 4.944 -5.317 1.00 92.75 246 ASN A O 1
ATOM 1982 N N . TRP A 1 247 ? 13.323 6.803 -4.758 1.00 94.31 247 TRP A N 1
ATOM 1983 C CA . TRP A 1 247 ? 14.373 7.720 -5.214 1.00 94.31 247 TRP A CA 1
ATOM 1984 C C . TRP A 1 247 ? 15.647 7.584 -4.372 1.00 94.31 247 TRP A C 1
ATOM 1986 O O . TRP A 1 247 ? 16.754 7.601 -4.916 1.00 94.31 247 TRP A O 1
ATOM 1996 N N . ILE A 1 248 ? 15.503 7.365 -3.060 1.00 93.19 248 ILE A N 1
ATOM 1997 C CA . ILE A 1 248 ? 16.628 7.070 -2.158 1.00 93.19 248 ILE A CA 1
ATOM 1998 C C . ILE A 1 248 ? 17.292 5.747 -2.546 1.00 93.19 248 ILE A C 1
ATOM 2000 O O . ILE A 1 248 ? 18.510 5.700 -2.726 1.00 93.19 248 ILE A O 1
ATOM 2004 N N . ALA A 1 249 ? 16.507 4.683 -2.740 1.00 90.00 249 ALA A N 1
ATOM 2005 C CA . ALA A 1 249 ? 17.017 3.373 -3.144 1.00 90.00 249 ALA A CA 1
ATOM 2006 C C . ALA A 1 249 ? 17.735 3.423 -4.506 1.00 90.00 249 ALA A C 1
ATOM 2008 O O . ALA A 1 249 ? 18.775 2.788 -4.686 1.00 90.00 249 ALA A O 1
ATOM 2009 N N . ALA A 1 250 ? 17.226 4.229 -5.442 1.00 90.94 250 ALA A N 1
ATOM 2010 C CA . ALA A 1 250 ? 17.845 4.487 -6.740 1.00 90.94 250 ALA A CA 1
ATOM 2011 C C . ALA A 1 250 ? 19.071 5.417 -6.666 1.00 90.94 250 ALA A C 1
ATOM 2013 O O . ALA A 1 250 ? 19.769 5.582 -7.668 1.00 90.94 250 ALA A O 1
ATOM 2014 N N . LYS A 1 251 ? 19.338 6.035 -5.504 1.00 93.44 251 LYS A N 1
ATOM 2015 C CA . LYS A 1 251 ? 20.355 7.085 -5.306 1.00 93.44 251 LYS A CA 1
ATOM 2016 C C . LYS A 1 251 ? 20.216 8.224 -6.319 1.00 93.44 251 LYS A C 1
ATOM 2018 O O . LYS A 1 251 ? 21.207 8.805 -6.763 1.00 93.44 251 LYS A O 1
ATOM 2023 N N . SER A 1 252 ? 18.983 8.503 -6.729 1.00 92.75 252 SER A N 1
ATOM 2024 C CA . SER A 1 252 ? 18.681 9.451 -7.789 1.00 92.75 252 SER A CA 1
ATOM 2025 C C . SER A 1 252 ? 17.279 10.011 -7.603 1.00 92.75 252 SER A C 1
ATOM 2027 O O . SER A 1 252 ? 16.294 9.275 -7.626 1.00 92.75 252 SER A O 1
ATOM 2029 N N . MET A 1 253 ? 17.205 11.330 -7.436 1.00 93.88 253 MET A N 1
ATOM 2030 C CA . MET A 1 253 ? 15.958 12.083 -7.498 1.00 93.88 253 MET A CA 1
ATOM 2031 C C . MET A 1 253 ? 15.751 12.562 -8.945 1.00 93.88 253 MET A C 1
ATOM 2033 O O . MET A 1 253 ? 16.666 13.184 -9.500 1.00 93.88 253 MET A O 1
ATOM 2037 N N . PRO A 1 254 ? 14.593 12.291 -9.574 1.00 93.94 254 PRO A N 1
ATOM 2038 C CA . PRO A 1 254 ? 14.285 12.783 -10.911 1.00 93.94 254 PRO A CA 1
ATOM 2039 C C . PRO A 1 254 ? 14.326 14.310 -10.977 1.00 93.94 254 PRO A C 1
ATOM 2041 O O . PRO A 1 254 ? 14.045 14.989 -9.996 1.00 93.94 254 PRO A O 1
ATOM 2044 N N . VAL A 1 255 ? 14.622 14.864 -12.152 1.00 95.19 255 VAL A N 1
ATOM 2045 C CA . VAL A 1 255 ? 14.506 16.313 -12.370 1.00 95.19 255 VAL A CA 1
ATOM 2046 C C . VAL A 1 255 ? 13.023 16.696 -12.380 1.00 95.19 255 VAL A C 1
ATOM 2048 O O . VAL A 1 255 ? 12.200 15.993 -12.971 1.00 95.19 255 VAL A O 1
ATOM 2051 N N . GLU A 1 256 ? 12.672 17.812 -11.743 1.00 95.62 256 GLU A N 1
ATOM 2052 C CA . GLU A 1 256 ? 11.301 18.329 -11.739 1.00 95.62 256 GLU A CA 1
ATOM 2053 C C . GLU A 1 256 ? 10.738 18.445 -13.169 1.00 95.62 256 GLU A C 1
ATOM 2055 O O . GLU A 1 256 ? 11.411 18.917 -14.085 1.00 95.62 256 GLU A O 1
ATOM 2060 N N . GLY A 1 257 ? 9.510 17.959 -13.369 1.00 93.19 257 GLY A N 1
ATOM 2061 C CA . GLY A 1 257 ? 8.842 17.933 -14.675 1.00 93.19 257 GLY A CA 1
ATOM 2062 C C . GLY A 1 257 ? 9.184 16.736 -15.573 1.00 93.19 257 GLY A C 1
ATOM 2063 O O . GLY A 1 257 ? 8.557 16.583 -16.617 1.00 93.19 257 GLY A O 1
ATOM 2064 N N . THR A 1 258 ? 10.124 15.863 -15.190 1.00 94.19 258 THR A N 1
ATOM 2065 C CA . THR A 1 258 ? 10.414 14.628 -15.955 1.00 94.19 258 THR A CA 1
ATOM 2066 C C . THR A 1 258 ? 9.441 13.483 -15.674 1.00 94.19 258 THR A C 1
ATOM 2068 O O . THR A 1 258 ? 9.336 12.560 -16.479 1.00 94.19 258 THR A O 1
ATOM 2071 N N . LEU A 1 259 ? 8.720 13.551 -14.554 1.00 93.06 259 LEU A N 1
ATOM 2072 C CA . LEU A 1 259 ? 7.711 12.582 -14.141 1.00 93.06 259 LEU A CA 1
ATOM 2073 C C . LEU A 1 259 ? 6.378 13.301 -13.917 1.00 93.06 259 LEU A C 1
ATOM 2075 O O . LEU A 1 259 ? 6.337 14.333 -13.243 1.00 93.06 259 LEU A O 1
ATOM 2079 N N . ASP A 1 260 ? 5.292 12.744 -14.453 1.00 95.19 260 ASP A N 1
ATOM 2080 C CA . ASP A 1 260 ? 3.937 13.277 -14.278 1.00 95.19 260 ASP A CA 1
ATOM 2081 C C . ASP A 1 260 ? 3.360 12.898 -12.904 1.00 95.19 260 ASP A C 1
ATOM 2083 O O . ASP A 1 260 ? 2.466 12.063 -12.775 1.00 95.19 260 ASP A O 1
ATOM 2087 N N . LEU A 1 261 ? 3.887 13.524 -11.851 1.00 96.75 261 LEU A N 1
ATOM 2088 C CA . LEU A 1 261 ? 3.393 13.360 -10.480 1.00 96.75 261 LEU A CA 1
ATOM 2089 C C . LEU A 1 261 ? 1.942 13.840 -10.313 1.00 96.75 261 LEU A C 1
ATOM 2091 O O . LEU A 1 261 ? 1.227 13.360 -9.431 1.00 96.75 261 LEU A O 1
ATOM 2095 N N . ALA A 1 262 ? 1.493 14.760 -11.172 1.00 97.00 262 ALA A N 1
ATOM 2096 C CA . ALA A 1 262 ? 0.144 15.306 -11.120 1.00 97.00 262 ALA A CA 1
ATOM 2097 C C . ALA A 1 262 ? -0.906 14.240 -11.460 1.00 97.00 262 ALA A C 1
ATOM 2099 O O . ALA A 1 262 ? -1.968 14.225 -10.834 1.00 97.00 262 ALA A O 1
ATOM 2100 N N . SER A 1 263 ? -0.590 13.299 -12.359 1.00 96.00 263 SER A N 1
ATOM 2101 C CA . SER A 1 263 ? -1.435 12.121 -12.617 1.00 96.00 263 SER A CA 1
ATOM 2102 C C . SER A 1 263 ? -1.697 11.276 -11.360 1.00 96.00 263 SER A C 1
ATOM 2104 O O . SER A 1 263 ? -2.745 10.640 -11.242 1.00 96.00 263 SER A O 1
ATOM 2106 N N . TRP A 1 264 ? -0.795 11.341 -10.376 1.00 96.56 264 TRP A N 1
ATOM 2107 C CA . TRP A 1 264 ? -0.910 10.672 -9.082 1.00 96.56 264 TRP A CA 1
ATOM 2108 C C . TRP A 1 264 ? -1.465 11.556 -7.962 1.00 96.56 264 TRP A C 1
ATOM 2110 O O . TRP A 1 264 ? -1.544 11.108 -6.813 1.00 96.56 264 TRP A O 1
ATOM 2120 N N . GLY A 1 265 ? -1.858 12.793 -8.271 1.00 96.50 265 GLY A N 1
ATOM 2121 C CA . GLY A 1 265 ? -2.310 13.765 -7.280 1.00 96.50 265 GLY A CA 1
ATOM 2122 C C . GLY A 1 265 ? -1.206 14.185 -6.309 1.00 96.50 265 GLY A C 1
ATOM 2123 O O . GLY A 1 265 ? -1.504 14.466 -5.153 1.00 96.50 265 GLY A O 1
ATOM 2124 N N . MET A 1 266 ? 0.052 14.175 -6.758 1.00 97.75 266 MET A N 1
ATOM 2125 C CA . MET A 1 266 ? 1.213 14.609 -5.982 1.00 97.75 266 MET A CA 1
ATOM 2126 C C . MET A 1 266 ? 1.904 15.791 -6.657 1.00 97.75 266 MET A C 1
ATOM 2128 O O . MET A 1 266 ? 1.867 15.959 -7.877 1.00 97.75 266 MET A O 1
ATOM 2132 N N . THR A 1 267 ? 2.620 16.571 -5.864 1.00 97.75 267 THR A N 1
ATOM 2133 C CA . THR A 1 267 ? 3.542 17.603 -6.330 1.00 97.75 267 THR A CA 1
ATOM 2134 C C . THR A 1 267 ? 4.989 17.170 -6.124 1.00 97.75 267 THR A C 1
ATOM 2136 O O . THR A 1 267 ? 5.314 16.384 -5.233 1.00 97.75 267 THR A O 1
ATOM 2139 N N . TYR A 1 268 ? 5.899 17.732 -6.921 1.00 97.38 268 TYR A N 1
ATOM 2140 C CA . TYR A 1 268 ? 7.333 17.494 -6.748 1.00 97.38 268 TYR A CA 1
ATOM 2141 C C . TYR A 1 268 ? 7.830 17.949 -5.367 1.00 97.38 268 TYR A C 1
ATOM 2143 O O . TYR A 1 268 ? 8.649 17.274 -4.748 1.00 97.38 268 TYR A O 1
ATOM 2151 N N . ALA A 1 269 ? 7.293 19.061 -4.850 1.00 97.94 269 ALA A N 1
ATOM 2152 C CA . ALA A 1 269 ? 7.641 19.591 -3.534 1.00 97.94 269 ALA A CA 1
ATOM 2153 C C . ALA A 1 269 ? 7.259 18.638 -2.386 1.00 97.94 269 ALA A C 1
ATOM 2155 O O . ALA A 1 269 ? 8.038 18.486 -1.445 1.00 97.94 269 ALA A O 1
ATOM 2156 N N . GLU A 1 270 ? 6.101 17.975 -2.468 1.00 97.75 270 GLU A N 1
ATOM 2157 C CA . GLU A 1 270 ? 5.664 16.989 -1.469 1.00 97.75 270 GLU A CA 1
ATOM 2158 C C . GLU A 1 270 ? 6.606 15.784 -1.422 1.00 97.75 270 GLU A C 1
ATOM 2160 O O . GLU A 1 270 ? 7.129 15.454 -0.358 1.00 97.75 270 GLU A O 1
ATOM 2165 N N . VAL A 1 271 ? 6.891 15.174 -2.579 1.00 97.50 271 VAL A N 1
ATOM 2166 C CA . VAL A 1 271 ? 7.782 14.004 -2.653 1.00 97.50 271 VAL A CA 1
ATOM 2167 C C . VAL A 1 271 ? 9.211 14.378 -2.260 1.00 97.50 271 VAL A C 1
ATOM 2169 O O . VAL A 1 271 ? 9.864 13.628 -1.539 1.00 97.50 271 VAL A O 1
ATOM 2172 N N . ARG A 1 272 ? 9.690 15.564 -2.655 1.00 97.06 272 ARG A N 1
ATOM 2173 C CA . ARG A 1 272 ? 10.999 16.076 -2.231 1.00 97.06 272 ARG A CA 1
ATOM 2174 C C . ARG A 1 272 ? 11.084 16.273 -0.718 1.00 97.06 272 ARG A C 1
ATOM 2176 O O . ARG A 1 272 ? 12.090 15.914 -0.123 1.00 97.06 272 ARG A O 1
ATOM 2183 N N . THR A 1 273 ? 10.039 16.813 -0.093 1.00 97.56 273 THR A N 1
ATOM 2184 C CA . THR A 1 273 ? 10.004 16.994 1.367 1.00 97.56 273 THR A CA 1
ATOM 2185 C C . THR A 1 273 ? 10.107 15.647 2.085 1.00 97.56 273 THR A C 1
ATOM 2187 O O . THR A 1 273 ? 10.879 15.515 3.033 1.00 97.56 273 THR A O 1
ATOM 2190 N N . ALA A 1 274 ? 9.378 14.632 1.608 1.00 96.69 274 ALA A N 1
ATOM 2191 C CA . ALA A 1 274 ? 9.493 13.271 2.128 1.00 96.69 274 ALA A CA 1
ATOM 2192 C C . ALA A 1 274 ? 10.898 12.684 1.890 1.00 96.69 274 ALA A C 1
ATOM 2194 O O . ALA A 1 274 ? 11.492 12.117 2.805 1.00 96.69 274 ALA A O 1
ATOM 2195 N N . TYR A 1 275 ? 11.468 12.874 0.697 1.00 96.38 275 TYR A N 1
ATOM 2196 C CA . TYR A 1 275 ? 12.832 12.448 0.366 1.00 96.38 275 TYR A CA 1
ATOM 2197 C C . TYR A 1 275 ? 13.863 13.041 1.331 1.00 96.38 275 TYR A C 1
ATOM 2199 O O . TYR A 1 275 ? 14.640 12.296 1.925 1.00 96.38 275 TYR A O 1
ATOM 2207 N N . ASP A 1 276 ? 13.835 14.359 1.538 1.00 95.88 276 ASP A N 1
ATOM 2208 C CA . ASP A 1 276 ? 14.768 15.056 2.426 1.00 95.88 276 ASP A CA 1
ATOM 2209 C C . ASP A 1 276 ? 14.631 14.555 3.879 1.00 95.88 276 ASP A C 1
ATOM 2211 O O . ASP A 1 276 ? 15.640 14.296 4.539 1.00 95.88 276 ASP A O 1
ATOM 2215 N N . TYR A 1 277 ? 13.397 14.326 4.352 1.00 94.69 277 TYR A N 1
ATOM 2216 C CA . TYR A 1 277 ? 13.126 13.736 5.669 1.00 94.69 277 TYR A CA 1
ATOM 2217 C C . TYR A 1 277 ? 13.768 12.350 5.835 1.00 94.69 277 TYR A C 1
ATOM 2219 O O . TYR A 1 277 ? 14.444 12.093 6.833 1.00 94.69 277 TYR A O 1
ATOM 2227 N N . TYR A 1 278 ? 13.588 11.454 4.862 1.00 92.94 278 TYR A N 1
ATOM 2228 C CA . TYR A 1 278 ? 14.138 10.101 4.944 1.00 92.94 278 TYR A CA 1
ATOM 2229 C C . TYR A 1 278 ? 15.658 10.074 4.763 1.00 92.94 278 TYR A C 1
ATOM 2231 O O . TYR A 1 278 ? 16.332 9.319 5.461 1.00 92.94 278 TYR A O 1
ATOM 2239 N N . VAL A 1 279 ? 16.228 10.924 3.905 1.00 93.44 279 VAL A N 1
ATOM 2240 C CA . VAL A 1 279 ? 17.688 11.094 3.810 1.00 93.44 279 VAL A CA 1
ATOM 2241 C C . VAL A 1 279 ? 18.262 11.497 5.169 1.00 93.44 279 VAL A C 1
ATOM 2243 O O . VAL A 1 279 ? 19.224 10.888 5.631 1.00 93.44 279 VAL A O 1
ATOM 2246 N N . GLU A 1 280 ? 17.660 12.471 5.854 1.00 92.88 280 GLU A N 1
ATOM 2247 C CA . GLU A 1 280 ? 18.108 12.874 7.190 1.00 92.88 280 GLU A CA 1
ATOM 2248 C C . GLU A 1 280 ? 17.969 11.743 8.221 1.00 92.88 280 GLU A C 1
ATOM 2250 O O . GLU A 1 280 ? 18.833 11.593 9.086 1.00 92.88 280 GLU A O 1
ATOM 2255 N N . LEU A 1 281 ? 16.903 10.943 8.132 1.00 87.56 281 LEU A N 1
ATOM 2256 C CA . LEU A 1 281 ? 16.654 9.827 9.042 1.00 87.56 281 LEU A CA 1
ATOM 2257 C C . LEU A 1 281 ? 17.676 8.691 8.883 1.00 87.56 281 LEU A C 1
ATOM 2259 O O . LEU A 1 281 ? 18.110 8.139 9.888 1.00 87.56 281 LEU A O 1
ATOM 2263 N N . TYR A 1 282 ? 18.058 8.343 7.650 1.00 83.88 282 TYR A N 1
ATOM 2264 C CA . TYR A 1 282 ? 18.934 7.196 7.363 1.00 83.88 282 TYR A CA 1
ATOM 2265 C C . TYR A 1 282 ? 20.433 7.529 7.319 1.00 83.88 282 TYR A C 1
ATOM 2267 O O . TYR A 1 282 ? 21.255 6.614 7.324 1.00 83.88 282 TYR A O 1
ATOM 2275 N N . HIS A 1 283 ? 20.808 8.810 7.255 1.00 83.19 283 HIS A N 1
ATOM 2276 C CA . HIS A 1 283 ? 22.211 9.245 7.239 1.00 83.19 283 HIS A CA 1
ATOM 2277 C C . HIS A 1 283 ? 22.725 9.787 8.585 1.00 83.19 283 HIS A C 1
ATOM 2279 O O . HIS A 1 283 ? 23.850 10.293 8.642 1.00 83.19 283 HIS A O 1
ATOM 2285 N N . LYS A 1 284 ? 21.933 9.681 9.656 1.00 66.88 284 LYS A N 1
ATOM 2286 C CA . LYS A 1 284 ? 22.355 9.938 11.042 1.00 66.88 284 LYS A CA 1
ATOM 2287 C C . LYS A 1 284 ? 22.742 8.644 11.745 1.00 66.88 284 LYS A C 1
ATOM 2289 O O . LYS A 1 284 ? 23.695 8.712 12.553 1.00 66.88 284 LYS A O 1
#

Organism: Mollisia scopiformis (NCBI:txid149040)

Foldseek 3Di:
DDDPPPPPPPPPPPPPPDDPDPPDDPVVVVPDDDDPPDDDDPLPDPDDAADALVVLLVVQLVLLPDDPPPQPCLVVLLVVLVCLVPVPPDDLDRLLLPPVSLVVLLCSCCVRRVSSVQVQQEAEEEDEDPDDDQKDKDACPDPPNPPGPPRHGIYIYGYNQSPDVVRDPRVVVVLSSSLSSNLNVLVSSCSGRQHPPDPVSVVSCCQQPNQQHVSNLSSQLSVQVSCCVRNVHRRHNCNLLSVLVVCVVVVHDDDAPPDPCVVSVDHPVSSVVSNVVVCVVVVD